Protein 8FBE (pdb70)

Nearest PDB structures (foldseek):
  8fbe-assembly2_B  TM=9.892E-01  e=2.601E-27  Clostridium botulinum E1 str. 'BoNT E Beluga'
  8fbd-assembly1_C  TM=9.847E-01  e=1.214E-25  Clostridium botulinum E1 str. 'BoNT E Beluga'
  8bgm-assembly1_A  TM=8.777E-01  e=7.013E-13  Paraclostridium bifermentans
  8bgm-assembly2_C  TM=8.791E-01  e=1.267E-12  Paraclostridium bifermentans
  4qni-assembly1_A  TM=4.767E-01  e=2.517E-01  Bacteroides thetaiotaomicron VPI-5482

Foldseek 3Di:
DDDPQKAWEWEDEQFKTKIAMWHKAWDDDDPDVQKTKIKIFTCWMWIFGHDNVSHTPDIGTRHGFIWMKMWGPVLLVDDAPPPPDGAHFYADYPDDDDDPTPIATPGLGVVCRPCVVDDVSRVSSRVVCRRCPVRVSSCNPHD/DDDPQKAWFWADEQFKTKIAMWHKAWDDDDPDVQKTKIKIFGCWMKMFTHDNVSHTDDIGTRHGFIWMKMWGPVLLVDDADPPDDGAHQYADYPDDDDPPTPIFTPAQGVVPPDCVVDVVRRVVSRVVCRSCPVRSSSCHPRD

Solvent-accessible surface area: 15784 Å² total

Sequence (286 aa):
SELKQAFVFEFDENLSSSSGSIHLEKVKQNSSPNYDYFKITFIDDGYLYIKNKSGVILDKYDLKNVISLVALKRDYLSLSLSNNKQIKKFKNIKNKHLKNKFNLYVINEEDIEKRITKNGILEEVILNKLLSILLGNEENLLQISSSELKQAFVFEFDENLSSSSSGSIHLEEKVKQNSSPNYDYFKITFIDDGYLYIKNKSGVILDKYDLKNVISLLVALKRDYLSLSLSNNKQIKKFKNIKNKHLKNKFNLYVINEDIEKRITKNGILEEVILNKLLSILLGNEENLLQISS

Radius of gyration: 21.09 Å; Cα contacts (8 Å, |Δi|>4): 594; chains: 2; bounding box: 64×58×45 Å

Structure (mmCIF, N/CA/C/O backbone):
data_8FBE
#
_entry.id   8FBE
#
_cell.length_a   56.602
_cell.length_b   56.602
_cell.length_c   84.299
_cell.angle_alpha   90.00
_cell.angle_beta   90.00
_cell.angle_gamma   120.00
#
_symmetry.space_group_name_H-M   'P 32'
#
loop_
_entity.id
_entity.type
_entity.pdbx_description
1 polymer 'Neurotoxin complex component Orf-X1'
2 water water
#
loop_
_atom_site.group_PDB
_atom_site.id
_atom_site.type_symbol
_atom_site.label_atom_id
_atom_site.label_alt_id
_atom_site.label_comp_id
_atom_site.label_asym_id
_atom_site.label_entity_id
_atom_site.label_seq_id
_atom_site.pdbx_PDB_ins_code
_atom_site.Cartn_x
_atom_site.Cartn_y
_atom_site.Cartn_z
_atom_site.occupancy
_atom_site.B_iso_or_equiv
_atom_site.auth_seq_id
_atom_site.auth_comp_id
_atom_site.auth_asym_id
_atom_site.auth_atom_id
_atom_site.pdbx_PDB_model_num
ATOM 1 N N . SER A 1 1 ? -23.074 26.944 29.972 1.00 44.13 1 SER A N 1
ATOM 2 C CA . SER A 1 1 ? -22.125 26.414 30.947 1.00 43.87 1 SER A CA 1
ATOM 3 C C . SER A 1 1 ? -21.395 25.178 30.420 1.00 52.92 1 SER A C 1
ATOM 4 O O . SER A 1 1 ? -20.599 24.570 31.132 1.00 43.16 1 SER A O 1
ATOM 7 N N . GLU A 1 2 ? -21.668 24.802 29.174 1.00 43.16 2 GLU A N 1
ATOM 8 C CA . GLU A 1 2 ? -20.985 23.663 28.566 1.00 34.73 2 GLU A CA 1
ATOM 9 C C . GLU A 1 2 ? -19.491 23.946 28.398 1.00 32.92 2 GLU A C 1
ATOM 10 O O . GLU A 1 2 ? -19.068 25.095 28.403 1.00 34.03 2 GLU A O 1
ATOM 16 N N . LEU A 1 3 ? -18.702 22.885 28.256 1.00 31.12 3 LEU A N 1
ATOM 17 C CA . LEU A 1 3 ? -17.289 23.015 27.927 1.00 30.76 3 LEU A CA 1
ATOM 18 C C . LEU A 1 3 ? -17.124 23.596 26.526 1.00 27.46 3 LEU A C 1
ATOM 19 O O . LEU A 1 3 ? -17.752 23.119 25.588 1.00 30.10 3 LEU A O 1
ATOM 24 N N . LYS A 1 4 ? -16.277 24.612 26.379 1.00 30.68 4 LYS A N 1
ATOM 25 C CA . LYS A 1 4 ? -16.090 25.255 25.075 1.00 33.24 4 LYS A CA 1
ATOM 26 C C . LYS A 1 4 ? -15.036 24.545 24.212 1.00 26.09 4 LYS A C 1
ATOM 27 O O . LYS A 1 4 ? -14.058 23.991 24.725 1.00 24.98 4 LYS A O 1
ATOM 33 N N . GLN A 1 5 ? -15.258 24.584 22.899 1.00 23.77 5 GLN A N 1
ATOM 34 C CA . GLN A 1 5 ? -14.461 23.844 21.913 1.00 21.29 5 GLN A CA 1
ATOM 35 C C . GLN A 1 5 ? -14.211 22.404 22.319 1.00 36.10 5 GLN A C 1
ATOM 36 O O . GLN A 1 5 ? -13.095 21.896 22.223 1.00 23.26 5 GLN A O 1
ATOM 42 N N . ALA A 1 6 ? -15.275 21.752 22.767 1.00 20.09 6 ALA A N 1
ATOM 43 C CA . ALA A 1 6 ? -15.200 20.368 23.183 1.00 22.91 6 ALA A CA 1
ATOM 44 C C . ALA A 1 6 ? -16.239 19.560 22.414 1.00 26.21 6 ALA A C 1
ATOM 45 O O . ALA A 1 6 ? -17.384 19.986 22.251 1.00 23.52 6 ALA A O 1
ATOM 47 N N . PHE A 1 7 ? -15.829 18.383 21.957 1.00 18.04 7 PHE A N 1
ATOM 48 C CA . PHE A 1 7 ? -16.610 17.584 21.027 1.00 18.69 7 PHE A CA 1
ATOM 49 C C . PHE A 1 7 ? -16.500 16.100 21.343 1.00 18.18 7 PHE A C 1
ATOM 50 O O . PHE A 1 7 ? -15.512 15.651 21.917 1.00 22.55 7 PHE A O 1
ATOM 58 N N . VAL A 1 8 ? -17.508 15.343 20.942 1.00 19.90 8 VAL A N 1
ATOM 59 C CA . VAL A 1 8 ? -17.465 13.892 21.054 1.00 21.44 8 VAL A CA 1
ATOM 60 C C . VAL A 1 8 ? -16.651 13.314 19.898 1.00 24.21 8 VAL A C 1
ATOM 61 O O . VAL A 1 8 ? -16.617 13.896 18.811 1.00 23.35 8 VAL A O 1
ATOM 65 N N . PHE A 1 9 ? -15.946 12.210 20.162 1.00 19.92 9 PHE A N 1
ATOM 66 C CA . PHE A 1 9 ? -15.274 11.446 19.112 1.00 18.94 9 PHE A CA 1
ATOM 67 C C . PHE A 1 9 ? -15.681 9.981 19.203 1.00 20.18 9 PHE A C 1
ATOM 68 O O . PHE A 1 9 ? -16.010 9.462 20.277 1.00 21.83 9 PHE A O 1
ATOM 76 N N . GLU A 1 10 ? -15.693 9.333 18.052 1.00 21.71 10 GLU A N 1
ATOM 77 C CA . GLU A 1 10 ? -15.951 7.909 17.981 1.00 24.70 10 GLU A CA 1
ATOM 78 C C . GLU A 1 10 ? -15.009 7.302 16.967 1.00 26.13 10 GLU A C 1
ATOM 79 O O . GLU A 1 10 ? -14.915 7.768 15.840 1.00 26.11 10 GLU A O 1
ATOM 85 N N . PHE A 1 11 ? -14.310 6.259 17.384 1.00 24.32 11 PHE A N 1
ATOM 86 C CA . PHE A 1 11 ? -13.366 5.568 16.533 1.00 21.94 11 PHE A CA 1
ATOM 87 C C . PHE A 1 11 ? -13.682 4.083 16.567 1.00 24.55 11 PHE A C 1
ATOM 88 O O . PHE A 1 11 ? -13.710 3.480 17.642 1.00 27.10 11 PHE A O 1
ATOM 96 N N . ASP A 1 12 ? -13.965 3.501 15.406 1.00 26.47 12 ASP A N 1
ATOM 97 C CA . ASP A 1 12 ? -14.223 2.070 15.350 1.00 35.90 12 ASP A CA 1
ATOM 98 C C . ASP A 1 12 ? -13.400 1.368 14.276 1.00 30.94 12 ASP A C 1
ATOM 99 O O . ASP A 1 12 ? -13.407 1.754 13.105 1.00 29.80 12 ASP A O 1
ATOM 104 N N . GLU A 1 13 ? -12.687 0.331 14.702 1.00 36.22 13 GLU A N 1
ATOM 105 C CA . GLU A 1 13 ? -11.904 -0.531 13.822 1.00 39.40 13 GLU A CA 1
ATOM 106 C C . GLU A 1 13 ? -11.908 -1.938 14.395 1.00 34.89 13 GLU A C 1
ATOM 107 O O . GLU A 1 13 ? -12.373 -2.157 15.511 1.00 40.24 13 GLU A O 1
ATOM 113 N N . ASN A 1 14 ? -11.387 -2.884 13.622 1.00 37.66 14 ASN A N 1
ATOM 114 C CA . ASN A 1 14 ? -11.362 -4.279 14.022 1.00 40.77 14 ASN A CA 1
ATOM 115 C C . ASN A 1 14 ? -10.555 -4.529 15.293 1.00 50.14 14 ASN A C 1
ATOM 116 O O . ASN A 1 14 ? -11.056 -5.141 16.237 1.00 43.77 14 ASN A O 1
ATOM 121 N N . LEU A 1 15 ? -9.311 -4.055 15.314 1.00 36.35 15 LEU A N 1
ATOM 122 C CA . LEU A 1 15 ? -8.381 -4.389 16.394 1.00 50.87 15 LEU A CA 1
ATOM 123 C C . LEU A 1 15 ? -8.258 -3.296 17.465 1.00 33.44 15 LEU A C 1
ATOM 124 O O . LEU A 1 15 ? -7.523 -3.444 18.434 1.00 33.61 15 LEU A O 1
ATOM 129 N N . SER A 1 16 ? -8.980 -2.201 17.289 1.00 31.18 16 SER A N 1
ATOM 130 C CA . SER A 1 16 ? -9.012 -1.158 18.311 1.00 28.93 16 SER A CA 1
ATOM 131 C C . SER A 1 16 ? -10.259 -0.327 18.142 1.00 28.42 16 SER A C 1
ATOM 132 O O . SER A 1 16 ? -10.875 -0.332 17.076 1.00 33.10 16 SER A O 1
ATOM 135 N N . SER A 1 17 ? -10.637 0.373 19.208 1.00 28.24 17 SER A N 1
ATOM 136 C CA . SER A 1 17 ? -11.781 1.270 19.161 1.00 27.18 17 SER A CA 1
ATOM 137 C C . SER A 1 17 ? -11.677 2.270 20.297 1.00 29.64 17 SER A C 1
ATOM 138 O O . SER A 1 17 ? -10.977 2.036 21.277 1.00 25.39 17 SER A O 1
ATOM 141 N N . SER A 1 18 ? -12.369 3.392 20.170 1.00 23.77 18 SER A N 1
ATOM 142 C CA . SER A 1 18 ? -12.309 4.414 21.200 1.00 22.12 18 SER A CA 1
ATOM 143 C C . SER A 1 18 ? -13.504 5.330 21.096 1.00 28.93 18 SER A C 1
ATOM 144 O O . SER A 1 18 ? -14.069 5.489 20.024 1.00 28.06 18 SER A O 1
ATOM 147 N N . SER A 1 19 ? -13.890 5.927 22.214 1.00 23.98 19 SER A N 1
ATOM 148 C CA . SER A 1 19 ? -14.910 6.964 22.189 1.00 26.85 19 SER A CA 1
ATOM 149 C C . SER A 1 19 ? -14.781 7.816 23.433 1.00 33.20 19 SER A C 1
ATOM 150 O O . SER A 1 19 ? -14.254 7.371 24.456 1.00 26.32 19 SER A O 1
ATOM 153 N N . GLY A 1 20 ? -15.246 9.051 23.336 1.00 21.46 20 GLY A N 1
ATOM 154 C CA . GLY A 1 20 ? -15.202 9.953 24.466 1.00 28.09 20 GLY A CA 1
ATOM 155 C C . GLY A 1 20 ? -15.371 11.392 24.021 1.00 19.33 20 GLY A C 1
ATOM 156 O O . GLY A 1 20 ? -16.137 11.679 23.093 1.00 24.06 20 GLY A O 1
ATOM 157 N N . SER A 1 21 ? -14.649 12.291 24.683 1.00 21.37 21 SER A N 1
ATOM 158 C CA . SER A 1 21 ? -14.781 13.723 24.428 1.00 18.33 21 SER A CA 1
ATOM 159 C C . SER A 1 21 ? -13.419 14.390 24.393 1.00 19.54 21 SER A C 1
ATOM 160 O O . SER A 1 21 ? -12.547 14.078 25.216 1.00 18.23 21 SER A O 1
ATOM 163 N N . ILE A 1 22 ? -13.232 15.301 23.438 1.00 19.22 22 ILE A N 1
ATOM 164 C CA . ILE A 1 22 ? -11.955 16.005 23.327 1.00 16.84 22 ILE A CA 1
ATOM 165 C C . ILE A 1 22 ? -12.133 17.521 23.330 1.00 18.15 22 ILE A C 1
ATOM 166 O O . ILE A 1 22 ? -13.143 18.048 22.866 1.00 20.27 22 ILE A O 1
ATOM 171 N N . HIS A 1 23 ? -11.119 18.202 23.860 1.00 16.47 23 HIS A N 1
ATOM 172 C CA . HIS A 1 23 ? -11.028 19.648 23.827 1.00 16.99 23 HIS A CA 1
ATOM 173 C C . HIS A 1 23 ? -9.962 19.995 22.803 1.00 25.61 23 HIS A C 1
ATOM 174 O O . HIS A 1 23 ? -8.870 19.454 22.851 1.00 19.16 23 HIS A O 1
ATOM 181 N N . LEU A 1 24 ? -10.295 20.854 21.851 1.00 16.80 24 LEU A N 1
ATOM 182 C CA . LEU A 1 24 ? -9.321 21.287 20.847 1.00 17.68 24 LEU A CA 1
ATOM 183 C C . LEU A 1 24 ? -8.947 22.753 21.041 1.00 26.22 24 LEU A C 1
ATOM 184 O O . LEU A 1 24 ? -9.799 23.574 21.386 1.00 20.00 24 LEU A O 1
ATOM 189 N N . GLU A 1 25 ? -7.665 23.055 20.849 1.00 19.13 25 GLU A N 1
ATOM 190 C CA . GLU A 1 25 ? -7.144 24.409 20.970 1.00 20.11 25 GLU A CA 1
ATOM 191 C C . GLU A 1 25 ? -6.109 24.623 19.891 1.00 21.33 25 GLU A C 1
ATOM 192 O O . GLU A 1 25 ? -5.275 23.748 19.642 1.00 20.87 25 GLU A O 1
ATOM 198 N N . LYS A 1 26 ? -6.130 25.793 19.273 1.00 21.22 26 LYS A N 1
ATOM 199 C CA . LYS A 1 26 ? -5.074 26.106 18.331 1.00 22.08 26 LYS A CA 1
ATOM 200 C C . LYS A 1 26 ? -3.798 26.395 19.126 1.00 25.23 26 LYS A C 1
ATOM 201 O O . LYS A 1 26 ? -3.865 26.918 20.247 1.00 23.39 26 LYS A O 1
ATOM 207 N N . VAL A 1 27 ? -2.645 26.037 18.565 1.00 19.78 27 VAL A N 1
ATOM 208 C CA . VAL A 1 27 ? -1.366 26.204 19.255 1.00 20.67 27 VAL A CA 1
ATOM 209 C C . VAL A 1 27 ? -0.481 27.176 18.488 1.00 20.64 27 VAL A C 1
ATOM 210 O O . VAL A 1 27 ? -0.221 26.978 17.306 1.00 20.53 27 VAL A O 1
ATOM 214 N N . LYS A 1 28 ? -0.062 28.251 19.139 1.00 20.07 28 LYS A N 1
ATOM 215 C CA . LYS A 1 28 ? 0.819 29.225 18.488 1.00 20.38 28 LYS A CA 1
ATOM 216 C C . LYS A 1 28 ? 2.193 28.593 18.223 1.00 20.17 28 LYS A C 1
ATOM 217 O O . LYS A 1 28 ? 2.735 27.896 19.095 1.00 23.28 28 LYS A O 1
ATOM 223 N N . GLN A 1 29 ? 2.772 28.874 17.056 1.00 20.99 29 GLN A N 1
ATOM 224 C CA . GLN A 1 29 ? 4.063 28.290 16.678 1.00 19.96 29 GLN A CA 1
ATOM 225 C C . GLN A 1 29 ? 4.644 28.970 15.441 1.00 19.73 29 GLN A C 1
ATOM 226 O O . GLN A 1 29 ? 3.903 29.548 14.633 1.00 19.85 29 GLN A O 1
ATOM 232 N N . ASN A 1 30 ? 5.967 28.872 15.289 1.00 20.18 30 ASN A N 1
ATOM 233 C CA . ASN A 1 30 ? 6.673 29.433 14.136 1.00 21.77 30 ASN A CA 1
ATOM 234 C C . ASN A 1 30 ? 7.472 28.394 13.357 1.00 21.64 30 ASN A C 1
ATOM 235 O O . ASN A 1 30 ? 8.101 28.725 12.362 1.00 25.41 30 ASN A O 1
ATOM 240 N N . SER A 1 31 ? 7.453 27.146 13.803 1.00 23.88 31 SER A N 1
ATOM 241 C CA . SER A 1 31 ? 8.285 26.136 13.155 1.00 29.99 31 SER A CA 1
ATOM 242 C C . SER A 1 31 ? 7.772 25.759 11.760 1.00 22.26 31 SER A C 1
ATOM 243 O O . SER A 1 31 ? 8.568 25.417 10.881 1.00 28.96 31 SER A O 1
ATOM 246 N N . SER A 1 32 ? 6.452 25.828 11.574 1.00 20.08 32 SER A N 1
ATOM 247 C CA . SER A 1 32 ? 5.791 25.401 10.332 1.00 24.42 32 SER A CA 1
ATOM 248 C C . SER A 1 32 ? 4.735 26.419 9.880 1.00 22.52 32 SER A C 1
ATOM 249 O O . SER A 1 32 ? 3.537 26.218 10.066 1.00 21.50 32 SER A O 1
ATOM 252 N N . PRO A 1 33 ? 5.186 27.514 9.266 1.00 23.08 33 PRO A N 1
ATOM 253 C CA . PRO A 1 33 ? 4.296 28.634 8.928 1.00 25.67 33 PRO A CA 1
ATOM 254 C C . PRO A 1 33 ? 3.152 28.273 7.980 1.00 28.15 33 PRO A C 1
ATOM 255 O O . PRO A 1 33 ? 2.162 29.009 7.925 1.00 32.79 33 PRO A O 1
ATOM 259 N N . ASN A 1 34 ? 3.277 27.174 7.241 1.00 29.20 34 ASN A N 1
ATOM 260 C CA . ASN A 1 34 ? 2.228 26.791 6.304 1.00 28.64 34 ASN A CA 1
ATOM 261 C C . ASN A 1 34 ? 1.243 25.828 6.944 1.00 25.53 34 ASN A C 1
ATOM 262 O O . ASN A 1 34 ? 0.345 25.327 6.278 1.00 28.79 34 ASN A O 1
ATOM 267 N N . TYR A 1 35 ? 1.429 25.573 8.240 1.00 22.64 35 TYR A N 1
ATOM 268 C CA . TYR A 1 35 ? 0.585 24.643 8.993 1.00 20.57 35 TYR A CA 1
ATOM 269 C C . TYR A 1 35 ? -0.094 25.310 10.191 1.00 22.60 35 TYR A C 1
ATOM 270 O O . TYR A 1 35 ? 0.423 26.285 10.741 1.00 18.97 35 TYR A O 1
ATOM 279 N N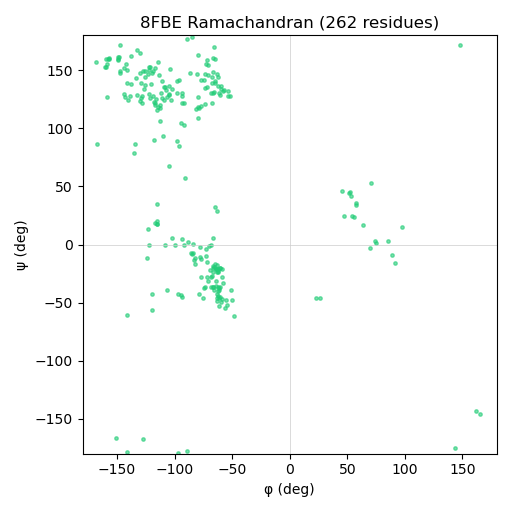 . ASP A 1 36 ? -1.248 24.772 10.589 1.00 24.28 36 ASP A N 1
ATOM 280 C CA . ASP A 1 36 ? -1.842 25.086 11.886 1.00 32.43 36 ASP A CA 1
ATOM 281 C C . ASP A 1 36 ? -1.623 23.892 12.795 1.00 30.40 36 ASP A C 1
ATOM 282 O O . ASP A 1 36 ? -1.800 22.740 12.373 1.00 18.83 36 ASP A O 1
ATOM 287 N N . TYR A 1 37 ? -1.225 24.175 14.030 1.00 17.45 37 TYR A N 1
ATOM 288 C CA . TYR A 1 37 ? -1.091 23.140 15.051 1.00 16.35 37 TYR A CA 1
ATOM 289 C C . TYR A 1 37 ? -2.320 23.099 15.932 1.00 18.63 37 TYR A C 1
ATOM 290 O O . TYR A 1 37 ? -2.832 24.145 16.314 1.00 18.19 37 TYR A O 1
ATOM 299 N N . PHE A 1 38 ? -2.762 21.895 16.300 1.00 17.25 38 PHE A N 1
ATOM 300 C CA . PHE A 1 38 ? -3.862 21.775 17.257 1.00 19.71 38 PHE A CA 1
ATOM 301 C C . PHE A 1 38 ? -3.473 20.874 18.414 1.00 15.95 38 PHE A C 1
ATOM 302 O O . PHE A 1 38 ? -2.909 19.802 18.219 1.00 18.80 38 PHE A O 1
ATOM 310 N N . LYS A 1 39 ? -3.776 21.334 19.620 1.00 14.34 39 LYS A N 1
ATOM 311 C CA . LYS A 1 39 ? -3.661 20.507 20.813 1.00 16.57 39 LYS A CA 1
ATOM 312 C C . LYS A 1 39 ? -5.000 19.843 21.100 1.00 21.00 39 LYS A C 1
ATOM 313 O O . LYS A 1 39 ? -6.027 20.510 21.121 1.00 15.97 39 LYS A O 1
ATOM 319 N N . ILE A 1 40 ? -4.974 18.528 21.326 1.00 13.07 40 ILE A N 1
ATOM 320 C CA . ILE A 1 40 ? -6.163 17.755 21.634 1.00 13.72 40 ILE A CA 1
ATOM 321 C C . ILE A 1 40 ? -5.991 17.246 23.049 1.00 16.00 40 ILE A C 1
ATOM 322 O O . ILE A 1 40 ? -5.032 16.536 23.325 1.00 18.81 40 ILE A O 1
ATOM 327 N N . THR A 1 41 ? -6.885 17.652 23.951 1.00 14.66 41 THR A N 1
ATOM 328 C CA . THR A 1 41 ? -6.826 17.146 25.309 1.00 13.96 41 THR A CA 1
ATOM 329 C C . THR A 1 41 ? -8.036 16.252 25.509 1.00 17.93 41 THR A C 1
ATOM 330 O O . THR A 1 41 ? -9.170 16.656 25.260 1.00 16.89 41 THR A O 1
ATOM 334 N N . PHE A 1 42 ? -7.793 15.023 25.945 1.00 15.78 42 PHE A N 1
ATOM 335 C CA . PHE A 1 42 ? -8.897 14.106 26.162 1.00 15.24 42 PHE A CA 1
ATOM 336 C C . PHE A 1 42 ? -9.570 14.418 27.501 1.00 17.89 42 PHE A C 1
ATOM 337 O O . PHE A 1 42 ? -8.951 14.375 28.550 1.00 21.29 42 PHE A O 1
ATOM 345 N N . ILE A 1 43 ? -10.846 14.783 27.428 1.00 18.29 43 ILE A N 1
ATOM 346 C CA . ILE A 1 43 ? -11.653 15.084 28.605 1.00 21.58 43 ILE A CA 1
ATOM 347 C C . ILE A 1 43 ? -12.140 13.809 29.266 1.00 19.86 43 ILE A C 1
ATOM 348 O O . ILE A 1 43 ? -12.146 13.678 30.498 1.00 21.76 43 ILE A O 1
ATOM 353 N N A ASP A 1 44 ? -12.522 12.838 28.443 0.46 19.73 44 ASP A N 1
ATOM 354 N N B ASP A 1 44 ? -12.573 12.869 28.430 0.54 20.59 44 ASP A N 1
ATOM 355 C CA A ASP A 1 44 ? -12.907 11.535 28.973 0.46 24.21 44 ASP A CA 1
ATOM 356 C CA B ASP A 1 44 ? -13.149 11.609 28.880 0.54 29.18 44 ASP A CA 1
ATOM 357 C C A ASP A 1 44 ? -13.013 10.560 27.819 0.46 28.29 44 ASP A C 1
ATOM 358 C C B ASP A 1 44 ? -13.026 10.556 27.779 0.54 27.76 44 ASP A C 1
ATOM 359 O O A ASP A 1 44 ? -13.109 10.964 26.653 0.46 22.06 44 ASP A O 1
ATOM 360 O O B ASP A 1 44 ? -12.956 10.901 26.604 0.54 23.50 44 ASP A O 1
ATOM 369 N N . GLY A 1 45 ? -12.997 9.279 28.150 1.00 25.50 45 GLY A N 1
ATOM 370 C CA . GLY A 1 45 ? -13.056 8.237 27.152 1.00 35.66 45 GLY A CA 1
ATOM 371 C C . GLY A 1 45 ? -12.075 7.116 27.395 1.00 39.16 45 GLY A C 1
ATOM 372 O O . GLY A 1 45 ? -11.145 7.249 28.191 1.00 23.31 45 GLY A O 1
ATOM 373 N N . TYR A 1 46 ? -12.293 6.011 26.692 1.00 25.09 46 TYR A N 1
ATOM 374 C CA . TYR A 1 46 ? -11.449 4.834 26.804 1.00 28.87 46 TYR A CA 1
ATOM 375 C C . TYR A 1 46 ? -10.942 4.414 25.437 1.00 28.36 46 TYR A C 1
ATOM 376 O O . TYR A 1 46 ? -11.654 4.551 24.430 1.00 27.03 46 TYR A O 1
ATOM 385 N N . LEU A 1 47 ? -9.709 3.923 25.417 1.00 24.20 47 LEU A N 1
ATOM 386 C CA . LEU A 1 47 ? -9.108 3.312 24.234 1.00 28.24 47 LEU A CA 1
ATOM 387 C C . LEU A 1 47 ? -9.140 1.802 24.447 1.00 32.49 47 LEU A C 1
ATOM 388 O O . LEU A 1 47 ? -8.654 1.314 25.470 1.00 26.68 47 LEU A O 1
ATOM 393 N N . TYR A 1 48 ? -9.741 1.068 23.511 1.00 29.92 48 TYR A N 1
ATOM 394 C CA . TYR A 1 48 ? -9.810 -0.387 23.628 1.00 26.70 48 TYR A CA 1
ATOM 395 C C . TYR A 1 48 ? -8.886 -1.054 22.628 1.00 28.91 48 TYR A C 1
ATOM 396 O O . TYR A 1 48 ? -8.847 -0.688 21.459 1.00 32.74 48 TYR A O 1
ATOM 405 N N . ILE A 1 49 ? -8.153 -2.048 23.090 1.00 29.10 49 ILE A N 1
ATOM 406 C CA . ILE A 1 49 ? -7.351 -2.857 22.189 1.00 30.20 49 ILE A CA 1
ATOM 407 C C . ILE A 1 49 ? -7.962 -4.255 22.156 1.00 35.18 49 ILE A C 1
ATOM 408 O O . ILE A 1 49 ? -8.258 -4.831 23.198 1.00 33.42 49 ILE A O 1
ATOM 413 N N . LYS A 1 50 ? -8.184 -4.774 20.956 1.00 30.79 50 LYS A N 1
ATOM 414 C CA . LYS A 1 50 ? -8.878 -6.045 20.810 1.00 30.71 50 LYS A CA 1
ATOM 415 C C . LYS A 1 50 ? -8.016 -7.048 20.064 1.00 47.28 50 LYS A C 1
ATOM 416 O O . LYS A 1 50 ? -7.153 -6.673 19.269 1.00 33.26 50 LYS A O 1
ATOM 422 N N . ASN A 1 51 ? -8.228 -8.334 20.328 1.00 35.36 51 ASN A N 1
ATOM 423 C CA . ASN A 1 51 ? -7.577 -9.338 19.502 1.00 45.18 51 ASN A CA 1
ATOM 424 C C . ASN A 1 51 ? -8.450 -9.553 18.271 1.00 37.39 51 ASN A C 1
ATOM 425 O O . ASN A 1 51 ? -9.509 -8.931 18.128 1.00 35.09 51 ASN A O 1
ATOM 430 N N . LYS A 1 52 ? -8.004 -10.423 17.381 1.00 39.83 52 LYS A N 1
ATOM 431 C CA . LYS A 1 52 ? -8.723 -10.651 16.143 1.00 52.43 52 LYS A CA 1
ATOM 432 C C . LYS A 1 52 ? -10.088 -11.287 16.412 1.00 61.58 52 LYS A C 1
ATOM 433 O O . LYS A 1 52 ? -10.991 -11.212 15.577 1.00 61.89 52 LYS A O 1
ATOM 439 N N . SER A 1 53 ? -10.249 -11.878 17.594 1.00 57.28 53 SER A N 1
ATOM 440 C CA . SER A 1 53 ? -11.513 -12.507 17.961 1.00 53.87 53 SER A CA 1
ATOM 441 C C . SER A 1 53 ? -12.575 -11.487 18.394 1.00 51.48 53 SER A C 1
ATOM 442 O O . SER A 1 53 ? -13.713 -11.858 18.697 1.00 64.38 53 SER A O 1
ATOM 445 N N . GLY A 1 54 ? -12.209 -10.210 18.421 1.00 45.02 54 GLY A N 1
ATOM 446 C CA . GLY A 1 54 ? -13.152 -9.168 18.794 1.00 42.09 54 GLY A CA 1
ATOM 447 C C . GLY A 1 54 ? -13.204 -9.006 20.299 1.00 33.85 54 GLY A C 1
ATOM 448 O O . GLY A 1 54 ? -13.982 -8.210 20.841 1.00 37.18 54 GLY A O 1
ATOM 449 N N . VAL A 1 55 ? -12.360 -9.780 20.972 1.00 34.98 55 VAL A N 1
ATOM 450 C CA . VAL A 1 55 ? -12.241 -9.760 22.420 1.00 35.85 55 VAL A CA 1
ATOM 451 C C . VAL A 1 55 ? -11.392 -8.587 22.903 1.00 34.53 55 VAL A C 1
ATOM 452 O O . VAL A 1 55 ? -10.254 -8.428 22.469 1.00 35.30 55 VAL A O 1
ATOM 456 N N . ILE A 1 56 ? -11.929 -7.790 23.820 1.00 33.60 56 ILE A N 1
ATOM 457 C CA . ILE A 1 56 ? -11.161 -6.702 24.410 1.00 32.62 56 ILE A CA 1
ATOM 458 C C . ILE A 1 56 ? -10.014 -7.261 25.270 1.00 37.59 56 ILE A C 1
ATOM 459 O O . ILE A 1 56 ? -10.243 -8.057 26.194 1.00 37.48 56 ILE A O 1
ATOM 464 N N . LEU A 1 57 ? -8.791 -6.870 24.923 1.00 34.83 57 LEU A N 1
ATOM 465 C CA . LEU A 1 57 ? -7.582 -7.310 25.613 1.00 43.47 57 LEU A CA 1
ATOM 466 C C . LEU A 1 57 ? -7.192 -6.308 26.684 1.00 48.38 57 LEU A C 1
ATOM 467 O O . LEU A 1 57 ? -6.827 -6.676 27.801 1.00 49.76 57 LEU A O 1
ATOM 472 N N . ASP A 1 58 ? -7.267 -5.035 26.317 1.00 37.72 58 ASP A N 1
ATOM 473 C CA . ASP A 1 58 ? -6.891 -3.948 27.199 1.00 38.17 58 ASP A CA 1
ATOM 474 C C . ASP A 1 58 ? -7.820 -2.758 27.076 1.00 33.70 58 ASP A C 1
ATOM 475 O O . ASP A 1 58 ? -8.380 -2.48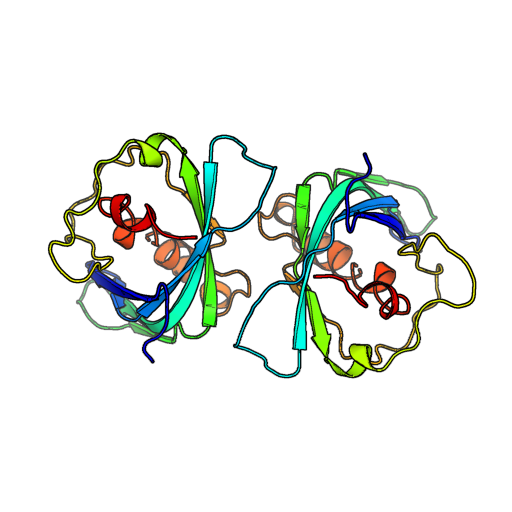4 26.008 1.00 38.51 58 ASP A O 1
ATOM 480 N N . LYS A 1 59 ? -7.952 -2.041 28.184 1.00 36.65 59 LYS A N 1
ATOM 481 C CA . LYS A 1 59 ? -8.783 -0.853 28.266 1.00 28.99 59 LYS A CA 1
ATOM 482 C C . LYS A 1 59 ? -7.951 0.263 28.884 1.00 46.19 59 LYS A C 1
ATOM 483 O O . LYS A 1 59 ? -7.411 0.092 29.980 1.00 44.43 59 LYS A O 1
ATOM 489 N N . TYR A 1 60 ? -7.829 1.387 28.180 1.00 36.42 60 TYR A N 1
ATOM 490 C CA . TYR A 1 60 ? -7.041 2.515 28.665 1.00 32.90 60 TYR A CA 1
ATOM 491 C C . TYR A 1 60 ? -7.878 3.776 28.854 1.00 32.44 60 TYR A C 1
ATOM 492 O O . TYR A 1 60 ? -8.564 4.214 27.928 1.00 35.69 60 TYR A O 1
ATOM 501 N N . ASP A 1 61 ? -7.794 4.370 30.040 1.00 31.89 61 ASP A N 1
ATOM 502 C CA . ASP A 1 61 ? -8.441 5.652 30.304 1.00 24.47 61 ASP A CA 1
ATOM 503 C C . ASP A 1 61 ? -7.668 6.763 29.598 1.00 26.27 61 ASP A C 1
ATOM 504 O O . ASP A 1 61 ? -6.478 6.942 29.849 1.00 24.76 61 ASP A O 1
ATOM 509 N N . LEU A 1 62 ? -8.342 7.493 28.710 1.00 23.55 62 LEU A N 1
ATOM 510 C CA . LEU A 1 62 ? -7.707 8.574 27.940 1.00 22.46 62 LEU A CA 1
ATOM 511 C C . LEU A 1 62 ? -7.665 9.913 28.667 1.00 20.23 62 LEU A C 1
ATOM 512 O O . LEU A 1 62 ? -7.040 10.853 28.187 1.00 19.37 62 LEU A O 1
ATOM 517 N N . LYS A 1 63 ? -8.342 10.008 29.806 1.00 21.37 63 LYS A N 1
ATOM 518 C CA . LYS A 1 63 ? -8.492 11.288 30.490 1.00 23.77 63 LYS A CA 1
ATOM 519 C C . LYS A 1 63 ? -7.157 11.979 30.740 1.00 28.80 63 LYS A C 1
ATOM 520 O O . LYS A 1 63 ? -6.248 11.366 31.275 1.00 24.70 63 LYS A O 1
ATOM 526 N N . ASN A 1 64 ? -7.073 13.244 30.320 1.00 20.57 64 ASN A N 1
ATOM 527 C CA . ASN A 1 64 ? -5.901 14.124 30.453 1.00 19.18 64 ASN A CA 1
ATOM 528 C C . ASN A 1 64 ? -4.732 13.804 29.508 1.00 24.52 64 ASN A C 1
ATOM 529 O O . ASN A 1 64 ? -3.701 14.471 29.561 1.00 23.63 64 ASN A O 1
ATOM 534 N N . VAL A 1 65 ? -4.893 12.826 28.623 1.00 19.64 65 VAL A N 1
ATOM 535 C CA . VAL A 1 65 ? -3.912 12.647 27.554 1.00 18.02 65 VAL A CA 1
ATOM 536 C C . VAL A 1 65 ? -3.923 13.901 26.688 1.00 17.69 65 VAL A C 1
ATOM 537 O O . VAL A 1 65 ? -4.984 14.438 26.361 1.00 16.89 65 VAL A O 1
ATOM 541 N N . ILE A 1 66 ? -2.731 14.375 26.335 1.00 16.32 66 ILE A N 1
ATOM 542 C CA . ILE A 1 66 ? -2.590 15.526 25.447 1.00 15.68 66 ILE A CA 1
ATOM 543 C C . ILE A 1 66 ? -1.890 15.093 24.162 1.00 14.18 66 ILE A C 1
ATOM 544 O O . ILE A 1 66 ? -0.798 14.517 24.222 1.00 15.93 66 ILE A O 1
ATOM 549 N N . SER A 1 67 ? -2.520 15.357 23.015 1.00 15.17 67 SER A N 1
ATOM 550 C CA . SER A 1 67 ? -1.982 15.017 21.705 1.00 17.74 67 SER A CA 1
ATOM 551 C C . SER A 1 67 ? -1.745 16.298 20.924 1.00 19.19 67 SER A C 1
ATOM 552 O O . SER A 1 67 ? -2.441 17.296 21.146 1.00 16.03 67 SER A O 1
ATOM 555 N N . LEU A 1 68 ? -0.778 16.275 20.008 1.00 13.50 68 LEU A N 1
ATOM 556 C CA . LEU A 1 68 ? -0.494 17.443 19.172 1.00 15.92 68 LEU A CA 1
ATOM 557 C C . LEU A 1 68 ? -0.484 17.037 17.713 1.00 18.67 68 LEU A C 1
ATOM 558 O O . LEU A 1 68 ? 0.205 16.083 17.341 1.00 14.79 68 LEU A O 1
ATOM 563 N N . VAL A 1 69 ? -1.254 17.738 16.887 1.00 15.43 69 VAL A N 1
ATOM 564 C CA . VAL A 1 69 ? -1.322 17.397 15.464 1.00 14.66 69 VAL A CA 1
ATOM 565 C C . VAL A 1 69 ? -1.180 18.656 14.621 1.00 19.78 69 VAL A C 1
ATOM 566 O O . VAL A 1 69 ? -1.275 19.765 15.135 1.00 15.49 69 VAL A O 1
ATOM 570 N N . ALA A 1 70 ? -0.955 18.476 13.320 1.00 18.34 70 ALA A N 1
ATOM 57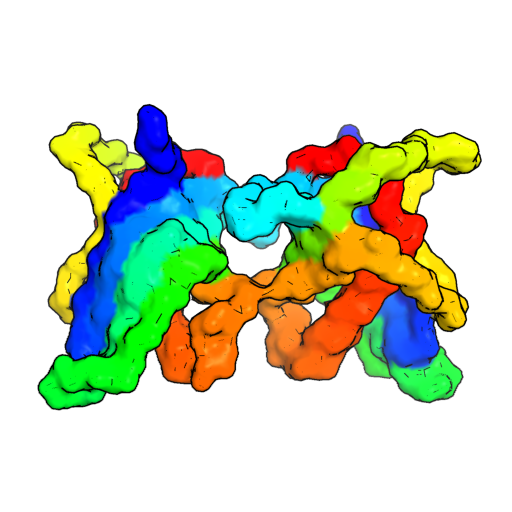1 C CA . ALA A 1 70 ? -0.772 19.613 12.426 1.00 17.25 70 ALA A CA 1
ATOM 572 C C . ALA A 1 70 ? -1.311 19.295 11.044 1.00 21.57 70 ALA A C 1
ATOM 573 O O . ALA A 1 70 ? -1.286 18.140 10.622 1.00 21.35 70 ALA A O 1
ATOM 575 N N . LEU A 1 71 ? -1.794 20.318 10.339 1.00 20.91 71 LEU A N 1
ATOM 576 C CA . LEU A 1 71 ? -2.180 20.132 8.936 1.00 18.52 71 LEU A CA 1
ATOM 577 C C . LEU A 1 71 ? -1.959 21.421 8.151 1.00 21.53 71 LEU A C 1
ATOM 578 O O . LEU A 1 71 ? -1.875 22.505 8.734 1.00 22.57 71 LEU A O 1
ATOM 583 N N . LYS A 1 72 ? -1.854 21.293 6.826 1.00 21.54 72 LYS A N 1
ATOM 584 C CA . LYS A 1 72 ? -1.591 22.440 5.959 1.00 27.22 72 LYS A CA 1
ATOM 585 C C . LYS A 1 72 ? -2.734 23.455 5.987 1.00 32.47 72 LYS A C 1
ATOM 586 O O . LYS A 1 72 ? -3.906 23.073 5.995 1.00 28.95 72 LYS A O 1
ATOM 592 N N . ARG A 1 73 ? -2.400 24.745 5.976 1.00 26.25 73 ARG A N 1
ATOM 593 C CA . ARG A 1 73 ? -3.411 25.800 6.110 1.00 30.39 73 ARG A CA 1
ATOM 594 C C . ARG A 1 73 ? -4.360 25.920 4.915 1.00 35.65 73 ARG A C 1
ATOM 595 O O . ARG A 1 73 ? -5.275 26.738 4.918 1.00 29.86 73 ARG A O 1
ATOM 603 N N . ASP A 1 74 ? -4.164 25.082 3.910 1.00 28.62 74 ASP A N 1
ATOM 604 C CA . ASP A 1 74 ? -5.106 25.023 2.794 1.00 31.33 74 ASP A CA 1
ATOM 605 C C . ASP A 1 74 ? -6.499 24.581 3.259 1.00 30.86 74 ASP A C 1
ATOM 606 O O . ASP A 1 74 ? -7.489 24.831 2.577 1.00 33.50 74 ASP A O 1
ATOM 611 N N . TYR A 1 75 ? -6.578 23.921 4.414 1.00 30.33 75 TYR A N 1
ATOM 612 C CA . TYR A 1 75 ? -7.871 23.478 4.944 1.00 32.68 75 TYR A CA 1
ATOM 613 C C . TYR A 1 75 ? -8.764 24.686 5.256 1.00 38.78 75 TYR A C 1
ATOM 614 O O . TYR A 1 75 ? -9.985 24.562 5.323 1.00 30.76 75 TYR A O 1
ATOM 623 N N . LEU A 1 76 ? -8.160 25.856 5.433 1.00 34.72 76 LEU A N 1
ATOM 624 C CA . LEU A 1 76 ? -8.926 27.067 5.725 1.00 31.32 76 LEU A CA 1
ATOM 625 C C . LEU A 1 76 ? -9.835 27.475 4.554 1.00 35.21 76 LEU A C 1
ATOM 626 O O . LEU A 1 76 ? -10.767 28.252 4.729 1.00 45.72 76 LEU A O 1
ATOM 631 N N . SER A 1 77 ? -9.562 26.928 3.376 1.00 36.44 77 SER A N 1
ATOM 632 C CA . SER A 1 77 ? -10.367 27.176 2.181 1.00 40.62 77 SER A CA 1
ATOM 633 C C . SER A 1 77 ? -11.685 26.396 2.172 1.00 42.12 77 SER A C 1
ATOM 634 O O . SER A 1 77 ? -12.566 26.652 1.344 1.00 46.19 77 SER A O 1
ATOM 637 N N . LEU A 1 78 ? -11.816 25.436 3.081 1.00 39.31 78 LEU A N 1
ATOM 638 C CA . LEU A 1 78 ? -13.038 24.639 3.171 1.00 42.12 78 LEU A CA 1
ATOM 639 C C . LEU A 1 78 ? -14.253 25.511 3.505 1.00 48.99 78 LEU A C 1
ATOM 640 O O . LEU A 1 78 ? -14.141 26.493 4.240 1.00 54.09 78 LEU A O 1
ATOM 645 N N . SER A 1 79 ? -15.407 25.169 2.940 1.00 49.74 79 SER A N 1
ATOM 646 C CA . SER A 1 79 ? -16.636 25.852 3.302 1.00 52.17 79 SER A CA 1
ATOM 647 C C . SER A 1 79 ? -17.030 25.447 4.712 1.00 55.06 79 SER A C 1
ATOM 648 O O . SER A 1 79 ? -16.677 24.365 5.185 1.00 60.67 79 SER A O 1
ATOM 651 N N . LEU A 1 80 ? -17.776 26.321 5.373 1.00 68.72 80 LEU A N 1
ATOM 652 C CA . LEU A 1 80 ? -18.158 26.120 6.767 1.00 54.37 80 LEU A CA 1
ATOM 653 C C . LEU A 1 80 ? -19.193 25.003 6.873 1.00 66.49 80 LEU A C 1
ATOM 654 O O . LEU A 1 80 ? -19.890 24.701 5.901 1.00 72.90 80 LEU A O 1
ATOM 659 N N . SER A 1 81 ? -19.314 24.415 8.058 1.00 59.80 81 SER A N 1
ATOM 660 C CA . SER A 1 81 ? -20.204 23.269 8.245 1.00 68.45 81 SER A CA 1
ATOM 661 C C . SER A 1 81 ? -21.695 23.454 8.113 1.00 64.23 81 SER A C 1
ATOM 662 O O . SER A 1 81 ? -22.450 22.516 8.390 1.00 82.08 81 SER A O 1
ATOM 664 N N . ASN A 1 82 ? -22.154 24.643 7.707 1.00 80.01 82 ASN A N 1
ATOM 665 C CA . ASN A 1 82 ? -23.580 24.978 7.672 1.00 83.79 82 ASN A CA 1
ATOM 666 C C . ASN A 1 82 ? -24.391 24.830 8.975 1.00 87.21 82 ASN A C 1
ATOM 667 O O . ASN A 1 82 ? -25.609 24.668 8.905 1.00 92.75 82 ASN A O 1
ATOM 669 N N . ASN A 1 83 ? -23.739 24.877 10.141 1.00 86.42 83 ASN A N 1
ATOM 670 C CA . ASN A 1 83 ? -24.414 24.689 11.436 1.00 76.75 83 ASN A CA 1
ATOM 671 C C . ASN A 1 83 ? -25.349 23.491 11.476 1.00 79.55 83 ASN A C 1
ATOM 672 O O . ASN A 1 83 ? -26.302 23.455 12.272 1.00 79.75 83 ASN A O 1
ATOM 674 N N . LYS A 1 84 ? -25.060 22.529 10.605 1.00 84.23 84 LYS A N 1
ATOM 675 C CA . LYS A 1 84 ? -25.938 21.411 10.303 1.00 82.02 84 LYS A CA 1
ATOM 676 C C . LYS A 1 84 ? -26.458 20.755 11.563 1.00 75.80 84 LYS A C 1
ATOM 677 O O . LYS A 1 84 ? -27.662 20.719 11.816 1.00 85.47 84 LYS A O 1
ATOM 679 N N . GLN A 1 85 ? -25.525 20.245 12.349 1.00 75.00 85 GLN A N 1
ATOM 680 C CA . GLN A 1 85 ? -25.829 19.697 13.653 1.00 70.73 85 GLN A CA 1
ATOM 681 C C . GLN A 1 85 ? -24.603 19.886 14.531 1.00 44.48 85 GLN A C 1
ATOM 682 O O . GLN A 1 85 ? -23.699 20.652 14.195 1.00 59.61 85 GLN A O 1
ATOM 684 N N . ILE A 1 86 ? -24.586 19.200 15.663 1.00 48.49 86 ILE A N 1
ATOM 685 C CA . ILE A 1 86 ? -23.445 19.256 16.560 1.00 38.37 86 ILE A CA 1
ATOM 686 C C . ILE A 1 86 ? -22.242 18.605 15.889 1.00 37.02 86 ILE A C 1
ATOM 687 O O . ILE A 1 86 ? -22.351 17.497 15.368 1.00 38.89 86 ILE A O 1
ATOM 692 N N . LYS A 1 87 ? -21.098 19.289 15.894 1.00 34.69 87 LYS A N 1
ATOM 693 C CA . LYS A 1 87 ? -19.893 18.733 15.283 1.00 33.94 87 LYS A CA 1
ATOM 694 C C . LYS A 1 87 ? -19.328 17.597 16.130 1.00 30.10 87 LYS A C 1
ATOM 695 O O . LYS A 1 87 ? -19.301 17.677 17.361 1.00 28.21 87 LYS A O 1
ATOM 701 N N . LYS A 1 88 ? -18.942 16.515 15.458 1.00 28.09 88 LYS A N 1
ATOM 702 C CA . LYS A 1 88 ? -18.354 15.348 16.113 1.00 24.25 88 LYS A CA 1
ATOM 703 C C . LYS A 1 88 ? -17.181 14.849 15.282 1.00 23.99 88 LYS A C 1
ATOM 704 O O . LYS A 1 88 ? -17.045 15.214 14.116 1.00 27.29 88 LYS A O 1
ATOM 710 N N . PHE A 1 89 ? -16.317 14.038 15.888 1.00 19.47 89 PHE A N 1
ATOM 711 C CA . PHE A 1 89 ? -15.149 13.513 15.193 1.00 20.66 89 PHE A CA 1
ATOM 712 C C . PHE A 1 89 ? -15.235 11.997 15.119 1.00 17.57 89 PHE A C 1
ATOM 713 O O . PHE A 1 89 ? -14.791 11.305 16.030 1.00 23.32 89 PHE A O 1
ATOM 721 N N . LYS A 1 90 ? -15.846 11.488 14.047 1.00 20.71 90 LYS A N 1
ATOM 722 C CA . LYS A 1 90 ? -15.990 10.055 13.890 1.00 19.07 90 LYS A CA 1
ATOM 723 C C . LYS A 1 90 ? -15.361 9.586 12.588 1.00 23.62 90 LYS A C 1
ATOM 724 O O . LYS A 1 90 ? -15.364 10.302 11.579 1.00 22.88 90 LYS A O 1
ATOM 730 N N . ASN A 1 91 ? -14.819 8.378 12.607 1.00 25.32 91 ASN A N 1
ATOM 731 C CA . ASN A 1 91 ? -14.413 7.740 11.360 1.00 23.73 91 ASN A CA 1
ATOM 732 C C . ASN A 1 91 ? -15.576 6.933 10.768 1.00 23.50 91 ASN A C 1
ATOM 733 O O . ASN A 1 91 ? -16.660 6.857 11.365 1.00 28.30 91 ASN A O 1
ATOM 738 N N . ILE A 1 92 ? -15.364 6.344 9.589 1.00 29.27 92 ILE A N 1
ATOM 739 C CA . ILE A 1 92 ? -16.242 5.296 9.063 1.00 33.51 92 ILE A CA 1
ATOM 740 C C . ILE A 1 92 ? -15.376 4.046 8.938 1.00 29.75 92 ILE A C 1
ATOM 741 O O . ILE A 1 92 ? -14.342 4.088 8.274 1.00 34.30 92 ILE A O 1
ATOM 746 N N . LYS A 1 93 ? -15.770 2.956 9.594 1.00 43.11 93 LYS A N 1
ATOM 747 C CA . LYS A 1 93 ? -14.877 1.805 9.731 1.00 43.52 93 LYS A CA 1
ATOM 748 C C . LYS A 1 93 ? -14.401 1.264 8.388 1.00 54.40 93 LYS A C 1
ATOM 749 O O . LYS A 1 93 ? -15.194 1.094 7.466 1.00 41.83 93 LYS A O 1
ATOM 755 N N . ASN A 1 94 ? -13.094 1.018 8.296 1.00 61.83 94 ASN A N 1
ATOM 756 C CA . ASN A 1 94 ? -12.452 0.472 7.098 1.00 51.30 94 ASN A CA 1
ATOM 757 C C . ASN A 1 94 ? -12.428 1.452 5.930 1.00 66.72 94 ASN A C 1
ATOM 758 O O . ASN A 1 94 ? -11.884 1.139 4.873 1.00 51.72 94 ASN A O 1
ATOM 763 N N . LYS A 1 95 ? -13.021 2.630 6.107 1.00 41.44 95 LYS A N 1
ATOM 764 C CA . LYS A 1 95 ? -12.911 3.665 5.092 1.00 40.53 95 LYS A CA 1
ATOM 765 C C . LYS A 1 95 ? -11.721 4.563 5.400 1.00 43.27 95 LYS A C 1
ATOM 766 O O . LYS A 1 95 ? -11.780 5.419 6.285 1.00 42.01 95 LYS A O 1
ATOM 772 N N . HIS A 1 96 ? -10.631 4.356 4.673 1.00 40.83 96 HIS A N 1
ATOM 773 C CA . HIS A 1 96 ? -9.448 5.186 4.856 1.00 43.92 96 HIS A CA 1
ATOM 774 C C . HIS A 1 96 ? -9.464 6.329 3.844 1.00 38.15 96 HIS A C 1
ATOM 775 O O . HIS A 1 9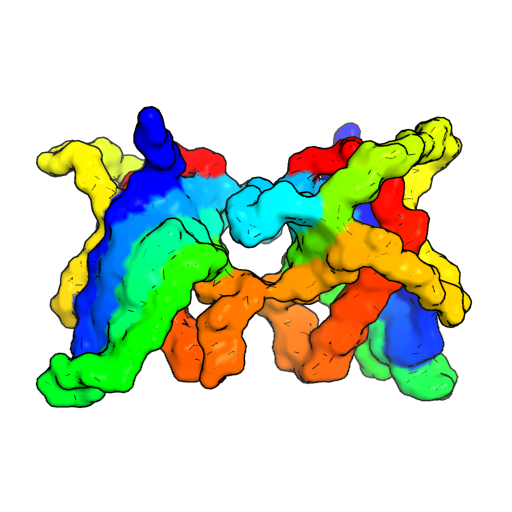6 ? -9.215 6.136 2.646 1.00 42.53 96 HIS A O 1
ATOM 782 N N . LEU A 1 97 ? -9.797 7.518 4.336 1.00 35.08 97 LEU A N 1
ATOM 783 C CA . LEU A 1 97 ? -9.928 8.684 3.476 1.00 33.55 97 LEU A CA 1
ATOM 784 C C . LEU A 1 97 ? -8.571 9.167 3.016 1.00 33.47 97 LEU A C 1
ATOM 785 O O . LEU A 1 97 ? -7.558 8.923 3.677 1.00 39.11 97 LEU A O 1
ATOM 790 N N . LYS A 1 98 ? -8.548 9.854 1.881 1.00 37.24 98 LYS A N 1
ATOM 791 C CA . LYS A 1 98 ? -7.331 10.523 1.468 1.00 38.07 98 LYS A CA 1
ATOM 792 C C . LYS A 1 98 ? -7.003 11.653 2.435 1.00 36.44 98 LYS A C 1
ATOM 793 O O . LYS A 1 98 ? -7.890 12.284 3.021 1.00 34.11 98 LYS A O 1
ATOM 799 N N . ASN A 1 99 ? -5.710 11.890 2.593 1.00 31.72 99 ASN A N 1
ATOM 800 C CA . ASN A 1 99 ? -5.206 12.915 3.487 1.00 28.76 99 ASN A CA 1
ATOM 801 C C . ASN A 1 99 ? -4.903 14.160 2.662 1.00 32.22 99 ASN A C 1
ATOM 802 O O . ASN A 1 99 ? -3.796 14.325 2.160 1.00 42.01 99 ASN A O 1
ATOM 807 N N . LYS A 1 100 ? -5.908 15.018 2.502 1.00 35.31 100 LYS A N 1
ATOM 808 C CA . LYS A 1 100 ? -5.821 16.132 1.559 1.00 37.36 100 LYS A CA 1
ATOM 809 C C . LYS A 1 100 ? -4.871 17.230 2.018 1.00 32.74 100 LYS A C 1
ATOM 810 O O . LYS A 1 100 ? -4.302 17.937 1.192 1.00 33.12 100 LYS A O 1
ATOM 816 N N . PHE A 1 101 ? -4.699 17.375 3.330 1.00 31.48 101 PHE A N 1
ATOM 817 C CA . PHE A 1 101 ? -3.965 18.525 3.848 1.00 34.85 101 PHE A CA 1
ATOM 818 C C . PHE A 1 101 ? -2.692 18.134 4.592 1.00 32.09 101 PHE A C 1
ATOM 819 O O . PHE A 1 101 ? -2.142 18.930 5.343 1.00 28.14 101 PHE A O 1
ATOM 827 N N . ASN A 1 102 ? -2.218 16.916 4.352 1.00 25.49 102 ASN A N 1
ATOM 828 C CA . ASN A 1 102 ? -1.054 16.386 5.056 1.00 30.04 102 ASN A CA 1
ATOM 829 C C . ASN A 1 102 ? -1.202 16.514 6.563 1.00 28.86 102 ASN A C 1
ATOM 830 O O . ASN A 1 102 ? -0.284 16.943 7.259 1.00 22.18 102 ASN A O 1
ATOM 835 N N . LEU A 1 103 ? -2.381 16.165 7.057 1.00 20.39 103 LEU A N 1
ATOM 836 C CA . LEU A 1 103 ? -2.570 16.024 8.496 1.00 21.41 103 LEU A CA 1
ATOM 837 C C . LEU A 1 103 ? -1.584 14.994 9.039 1.00 27.61 103 LEU A C 1
ATOM 838 O O . LEU A 1 103 ? -1.432 13.902 8.469 1.00 24.34 103 LEU A O 1
ATOM 843 N N . TYR A 1 104 ? -0.906 15.335 10.128 1.00 21.62 104 TYR A N 1
ATOM 844 C CA . TYR A 1 104 ? -0.023 14.368 10.760 1.00 21.08 104 TYR A CA 1
ATOM 845 C C . TYR A 1 104 ? 0.062 14.591 12.255 1.00 24.76 104 TYR A C 1
ATOM 846 O O . TYR A 1 104 ? -0.226 15.676 12.755 1.00 20.35 104 TYR A O 1
ATOM 855 N N . VAL A 1 105 ? 0.458 13.547 12.968 1.00 20.26 105 VAL A N 1
ATOM 856 C CA . VAL A 1 105 ? 0.589 13.626 14.417 1.00 23.04 105 VAL A CA 1
ATOM 857 C C . VAL A 1 105 ? 2.019 14.021 14.821 1.00 18.34 105 VAL A C 1
ATOM 858 O O . VAL A 1 105 ? 2.995 13.377 14.450 1.00 20.88 105 VAL A O 1
ATOM 862 N N . ILE A 1 106 ? 2.136 15.124 15.547 1.00 17.28 106 ILE A N 1
ATOM 863 C CA . ILE A 1 106 ? 3.426 15.555 16.072 1.00 17.98 106 ILE A CA 1
ATOM 864 C C . ILE A 1 106 ? 3.812 14.750 17.311 1.00 19.54 106 ILE A C 1
ATOM 865 O O . ILE A 1 106 ? 4.954 14.328 17.466 1.00 19.84 106 ILE A O 1
ATOM 870 N N . ASN A 1 107 ? 2.835 14.538 18.187 1.00 17.54 107 ASN A N 1
ATOM 871 C CA . ASN A 1 107 ? 3.057 13.756 19.390 1.00 23.78 107 ASN A CA 1
ATOM 872 C C . ASN A 1 107 ? 1.709 13.223 19.850 1.00 22.48 107 ASN A C 1
ATOM 873 O O . ASN A 1 107 ? 0.805 13.998 20.142 1.00 15.57 107 ASN A O 1
ATOM 878 N N A GLU A 1 108 ? 1.553 11.903 19.917 0.43 21.01 108 GLU A N 1
ATOM 879 N N B GLU A 1 108 ? 1.573 11.902 19.921 0.57 20.33 108 GLU A N 1
ATOM 880 C CA A GLU A 1 108 ? 0.232 11.355 20.226 0.43 20.85 108 GLU A CA 1
ATOM 881 C CA B GLU A 1 108 ? 0.270 11.310 20.219 0.57 20.31 108 GLU A CA 1
ATOM 882 C C A GLU A 1 108 ? -0.104 11.386 21.719 0.43 16.40 108 GLU A C 1
ATOM 883 C C B GLU A 1 108 ? -0.089 11.354 21.709 0.57 17.63 108 GLU A C 1
ATOM 884 O O A GLU A 1 108 ? -1.260 11.231 22.098 0.43 17.80 108 GLU A O 1
ATOM 885 O O B GLU A 1 108 ? -1.249 11.189 22.076 0.57 15.68 108 GLU A O 1
ATOM 896 N N . ASP A 1 109 ? 0.906 11.600 22.554 1.00 16.49 109 ASP A N 1
ATOM 897 C CA . ASP A 1 109 ? 0.753 11.463 24.000 1.00 25.09 109 ASP A CA 1
ATOM 898 C C . ASP A 1 109 ? 1.943 12.128 24.690 1.00 19.43 109 ASP A C 1
ATOM 899 O O . ASP A 1 109 ? 2.966 11.477 24.948 1.00 17.74 109 ASP A O 1
ATOM 904 N N . ILE A 1 110 ? 1.819 13.424 24.974 1.00 17.38 110 ILE A N 1
ATOM 905 C CA . ILE A 1 110 ? 2.971 14.235 25.400 1.00 16.92 110 ILE A CA 1
ATOM 906 C C . ILE A 1 110 ? 3.577 13.784 26.750 1.00 18.99 110 ILE A C 1
ATOM 907 O O . ILE A 1 110 ? 4.793 13.870 26.953 1.00 20.55 110 ILE A O 1
ATOM 912 N N . GLU A 1 111 ? 2.746 13.257 27.650 1.00 19.49 111 GLU A N 1
ATOM 913 C CA . GLU A 1 111 ? 3.255 12.755 28.929 1.00 21.90 111 GLU A CA 1
ATOM 914 C C . GLU A 1 111 ? 3.371 11.227 28.965 1.00 22.79 111 GLU A C 1
ATOM 915 O O . GLU A 1 111 ? 3.688 10.639 29.999 1.00 25.11 111 GLU A O 1
ATOM 921 N N . LYS A 1 112 ? 3.122 10.605 27.821 1.00 22.97 112 LYS A N 1
ATOM 922 C CA . LYS A 1 112 ? 3.179 9.152 27.667 1.00 25.95 112 LYS A CA 1
ATOM 923 C C . LYS A 1 112 ? 2.311 8.439 28.698 1.00 27.24 112 LYS A C 1
ATOM 924 O O . LYS A 1 112 ? 2.716 7.439 29.290 1.00 30.41 112 LYS A O 1
ATOM 930 N N . ARG A 1 113 ? 1.120 8.979 28.928 1.00 22.83 113 ARG A N 1
ATOM 931 C CA . ARG A 1 113 ? 0.192 8.367 29.872 1.00 24.47 113 ARG A CA 1
ATOM 932 C C . ARG A 1 113 ? -0.209 6.968 29.442 1.00 30.93 113 ARG A C 1
ATOM 933 O O . ARG A 1 113 ? -0.376 6.077 30.272 1.00 39.09 113 ARG A O 1
ATOM 941 N N . ILE A 1 114 ? -0.380 6.788 28.138 1.00 27.27 114 ILE A N 1
ATOM 942 C CA . ILE A 1 114 ? -0.754 5.489 27.599 1.00 30.02 114 ILE A CA 1
ATOM 943 C C . ILE A 1 114 ? 0.417 4.836 26.886 1.00 25.83 114 ILE A C 1
ATOM 944 O O . ILE A 1 114 ? 0.634 3.634 27.012 1.00 31.23 114 ILE A O 1
ATOM 949 N N . THR A 1 115 ? 1.189 5.637 26.157 1.00 25.53 115 THR A N 1
ATOM 950 C CA . THR A 1 115 ? 2.200 5.070 25.267 1.00 26.34 115 THR A CA 1
ATOM 951 C C . THR A 1 115 ? 3.388 4.467 26.018 1.00 32.07 115 THR A C 1
ATOM 952 O O . THR A 1 115 ? 4.163 3.699 25.440 1.00 32.99 115 THR A O 1
ATOM 956 N N . LYS A 1 116 ? 3.520 4.792 27.300 1.00 29.03 116 LYS A N 1
ATOM 957 C CA . LYS A 1 116 ? 4.529 4.136 28.137 1.00 38.19 116 LYS A CA 1
ATOM 958 C C . LYS A 1 116 ? 4.335 2.611 28.201 1.00 50.13 116 LYS A C 1
ATOM 959 O O . LYS A 1 116 ? 5.270 1.873 28.521 1.00 45.63 116 LYS A O 1
ATOM 965 N N . ASN A 1 117 ? 3.123 2.152 27.903 1.00 37.54 117 ASN A N 1
ATOM 966 C CA . ASN A 1 117 ? 2.812 0.725 27.893 1.00 40.29 117 ASN A CA 1
ATOM 967 C C . ASN A 1 117 ? 3.478 -0.025 26.753 1.00 54.49 117 ASN A C 1
ATOM 968 O O . ASN A 1 117 ? 3.618 -1.250 26.809 1.00 50.27 117 ASN A O 1
ATOM 973 N N . GLY A 1 118 ? 3.854 0.701 25.705 1.00 46.58 118 GLY A N 1
ATOM 974 C CA . GLY A 1 118 ? 4.534 0.074 24.591 1.00 38.02 118 GLY A CA 1
ATOM 975 C C . GLY A 1 118 ? 4.289 0.657 23.217 1.00 38.13 118 GLY A C 1
ATOM 976 O O . GLY A 1 118 ? 3.420 1.506 23.017 1.00 44.10 118 GLY A O 1
ATOM 977 N N . ILE A 1 119 ? 5.054 0.159 22.284 1.00 37.23 119 ILE A N 1
ATOM 978 C CA . ILE A 1 119 ? 5.022 0.548 20.928 1.00 44.81 119 ILE A CA 1
ATOM 979 C C . ILE A 1 119 ? 3.655 0.419 20.302 1.00 39.60 119 ILE A C 1
ATOM 980 O O . ILE A 1 119 ? 3.202 1.302 19.630 1.00 42.58 119 ILE A O 1
ATOM 985 N N . LEU A 1 120 ? 3.029 -0.721 20.521 1.00 39.53 120 LEU A N 1
ATOM 986 C CA . LEU A 1 120 ? 1.689 -0.987 20.012 1.00 41.65 120 LEU A CA 1
ATOM 987 C C . LEU A 1 120 ? 0.724 0.153 20.348 1.00 44.03 120 LEU A C 1
ATOM 988 O O . LEU A 1 120 ? -0.015 0.619 19.476 1.00 30.50 120 LEU A O 1
ATOM 993 N N . GLU A 1 121 ? 0.740 0.595 21.607 1.00 31.25 121 GLU A N 1
ATOM 994 C CA . GLU A 1 121 ? -0.138 1.678 22.066 1.00 33.92 121 GLU A CA 1
ATOM 995 C C . GLU A 1 121 ? 0.121 2.991 21.318 1.00 43.01 121 GLU A C 1
ATOM 996 O O . GLU A 1 121 ? -0.807 3.742 21.004 1.00 27.72 121 GLU A O 1
ATOM 1002 N N . GLU A 1 122 ? 1.393 3.269 21.059 1.00 37.31 122 GLU A N 1
ATOM 1003 C CA . GLU A 1 122 ? 1.808 4.419 20.257 1.00 27.22 122 GLU A CA 1
ATOM 1004 C C . GLU A 1 122 ? 1.166 4.420 18.872 1.00 28.85 122 GLU A C 1
ATOM 1005 O O . GLU A 1 122 ? 0.546 5.398 18.453 1.00 27.10 122 GLU A O 1
ATOM 1011 N N . VAL A 1 123 ? 1.351 3.306 18.170 1.00 26.41 123 VAL A N 1
ATOM 1012 C CA . VAL A 1 123 ? 0.842 3.107 16.823 1.00 31.78 123 VAL A CA 1
ATOM 1013 C C . VAL A 1 123 ? -0.674 3.251 16.796 1.00 25.15 123 VAL A C 1
ATOM 1014 O O . VAL A 1 123 ? -1.221 3.940 15.938 1.00 25.30 123 VAL A O 1
ATOM 1018 N N . ILE A 1 124 ? -1.342 2.604 17.749 1.00 26.33 124 ILE A N 1
ATOM 1019 C CA . ILE A 1 124 ? -2.791 2.640 17.833 1.00 26.86 124 ILE A CA 1
ATOM 1020 C C . ILE A 1 124 ? -3.312 4.059 18.072 1.00 25.74 124 ILE A C 1
ATOM 1021 O O . ILE A 1 124 ? -4.276 4.479 17.431 1.00 25.55 124 ILE A O 1
ATOM 1026 N N . LEU A 1 125 ? -2.679 4.797 18.982 1.00 25.54 125 LEU A N 1
ATOM 1027 C CA . LEU A 1 125 ? -3.142 6.151 19.278 1.00 25.29 125 LEU A CA 1
ATOM 1028 C C . LEU A 1 125 ? -2.918 7.030 18.059 1.00 23.39 125 LEU A C 1
ATOM 1029 O O . LEU A 1 125 ? -3.723 7.899 17.756 1.00 23.08 125 LEU A O 1
ATOM 1034 N N . ASN A 1 126 ? -1.817 6.794 17.352 1.00 22.52 126 ASN A N 1
ATOM 1035 C CA . ASN A 1 126 ? -1.531 7.577 16.157 1.00 28.64 126 ASN A CA 1
ATOM 1036 C C . ASN A 1 126 ? -2.606 7.344 15.091 1.00 26.34 126 ASN A C 1
ATOM 1037 O O . ASN A 1 126 ? -3.158 8.290 14.531 1.00 22.99 126 ASN A O 1
ATOM 1042 N N . LYS A 1 127 ? -2.917 6.078 14.839 1.00 21.52 127 LYS A N 1
ATOM 1043 C CA . LYS A 1 127 ? -3.940 5.734 13.858 1.00 26.24 127 LYS A CA 1
ATOM 1044 C C . LYS A 1 127 ? -5.320 6.265 14.274 1.00 36.34 127 LYS A C 1
ATOM 1045 O O . LYS A 1 127 ? -6.115 6.684 13.424 1.00 23.35 127 LYS A O 1
ATOM 1059 N N . LEU A 1 129 ? -5.984 8.947 16.098 1.00 22.50 129 LEU A N 1
ATOM 1060 C CA . LEU A 1 129 ? -6.002 10.385 15.947 1.00 21.81 129 LEU A CA 1
ATOM 1061 C C . LEU A 1 129 ? -6.244 10.743 14.483 1.00 20.72 129 LEU A C 1
ATOM 1062 O O . LEU A 1 129 ? -7.075 11.594 14.191 1.00 26.00 129 LEU A O 1
ATOM 1067 N N . LEU A 1 130 ? -5.544 10.079 13.569 1.00 22.98 130 LEU A N 1
ATOM 1068 C CA . LEU A 1 130 ? -5.740 10.375 12.150 1.00 28.33 130 LEU A CA 1
ATOM 1069 C C . LEU A 1 130 ? -7.149 9.992 11.709 1.00 19.55 130 LEU A C 1
ATOM 1070 O O . LEU A 1 130 ? -7.781 10.721 10.946 1.00 27.72 130 LEU A O 1
ATOM 1075 N N . SER A 1 131 ? -7.643 8.861 12.214 1.00 20.97 131 SER A N 1
ATOM 1076 C CA . SER A 1 131 ? -8.944 8.337 11.792 1.00 23.19 131 SER A CA 1
ATOM 1077 C C . SER A 1 131 ? -10.119 9.229 12.215 1.00 25.63 131 SER A C 1
ATOM 1078 O O . SER A 1 131 ? -11.095 9.369 11.468 1.00 26.76 131 SER A O 1
ATOM 1081 N N . ILE A 1 132 ? -10.041 9.831 13.401 1.00 20.85 132 ILE A N 1
ATOM 1082 C CA . ILE A 1 132 ? -11.161 10.663 13.847 1.00 17.70 132 ILE A CA 1
ATOM 1083 C C . ILE A 1 132 ? -11.062 12.071 13.263 1.00 21.69 132 ILE A C 1
ATOM 1084 O O . ILE A 1 132 ? -12.045 12.810 13.281 1.00 23.09 132 ILE A O 1
ATOM 1089 N N . LEU A 1 133 ? -9.902 12.422 12.707 1.00 19.67 133 LEU A N 1
ATOM 1090 C CA . LEU A 1 133 ? -9.716 13.754 12.154 1.00 19.54 133 LEU A CA 1
ATOM 1091 C C . LEU A 1 133 ? -9.923 13.822 10.642 1.00 23.02 133 LEU A C 1
ATOM 1092 O O . LEU A 1 133 ? -10.546 14.766 10.158 1.00 21.21 133 LEU A O 1
ATOM 1097 N N . LEU A 1 134 ? -9.407 12.846 9.899 1.00 21.19 134 LEU A N 1
ATOM 1098 C CA . LEU A 1 134 ? -9.544 12.860 8.440 1.00 20.39 134 LEU A CA 1
ATOM 1099 C C . LEU A 1 134 ? -11.004 12.805 7.982 1.00 21.93 134 LEU A C 1
ATOM 1100 O O . LEU A 1 134 ? -11.779 11.956 8.427 1.00 27.95 134 LEU A O 1
ATOM 1105 N N . GLY A 1 135 ? -11.371 13.706 7.074 1.00 23.77 135 GLY A N 1
ATOM 1106 C CA . GLY A 1 135 ? -12.746 13.816 6.632 1.00 25.95 135 GLY A CA 1
ATOM 1107 C C . GLY A 1 135 ? -13.505 14.815 7.475 1.00 29.62 135 GLY A C 1
ATOM 1108 O O . GLY A 1 135 ? -14.585 15.272 7.096 1.00 36.95 135 GLY A O 1
ATOM 1109 N N . ASN A 1 136 ? -12.935 15.157 8.624 1.00 29.20 136 ASN A N 1
ATOM 1110 C CA . ASN A 1 136 ? -13.595 16.061 9.555 1.00 23.10 136 ASN A CA 1
ATOM 1111 C C . ASN A 1 136 ? -12.863 17.381 9.747 1.00 37.66 136 ASN A C 1
ATOM 1112 O O . ASN A 1 136 ? -13.090 18.065 10.746 1.00 20.07 136 ASN A O 1
ATOM 1117 N N . GLU A 1 137 ? -11.995 17.734 8.800 1.00 22.09 137 GLU A N 1
ATOM 1118 C CA . GLU A 1 137 ? -11.150 18.915 8.951 1.00 22.86 137 GLU A CA 1
ATOM 1119 C C . GLU A 1 137 ? -11.961 20.210 8.951 1.00 22.52 137 GLU A C 1
ATOM 1120 O O . GLU A 1 137 ? -11.518 21.214 9.497 1.00 22.46 137 GLU A O 1
ATOM 1126 N N . GLU A 1 138 ? -13.153 20.205 8.361 1.00 24.19 138 GLU A N 1
ATOM 1127 C CA . GLU A 1 138 ? -13.933 21.425 8.414 1.00 26.09 138 GLU A CA 1
ATOM 1128 C C . GLU A 1 138 ? -14.376 21.728 9.852 1.00 30.00 138 GLU A C 1
ATOM 1129 O O . GLU A 1 138 ? -14.675 22.877 10.173 1.00 33.65 138 GLU A O 1
ATOM 1135 N N . ASN A 1 139 ? -14.383 20.715 10.722 1.00 24.23 139 ASN A N 1
ATOM 1136 C CA . ASN A 1 139 ? -14.668 20.947 12.147 1.00 36.44 139 ASN A CA 1
ATOM 1137 C C . ASN A 1 139 ? -13.624 21.832 12.835 1.00 41.23 139 ASN A C 1
ATOM 1138 O O . ASN A 1 139 ? -13.864 22.379 13.911 1.00 28.59 139 ASN A O 1
ATOM 1143 N N . LEU A 1 140 ? -12.459 21.963 12.219 1.00 22.52 140 LEU A N 1
ATOM 1144 C CA . LEU A 1 140 ? -11.367 22.737 12.796 1.00 20.05 140 LEU A CA 1
ATOM 1145 C C . LEU A 1 140 ? -11.466 24.231 12.455 1.00 29.15 140 LEU A C 1
ATOM 1146 O O . LEU A 1 140 ? -10.708 25.050 12.972 1.00 22.76 140 LEU A O 1
ATOM 1151 N N . LEU A 1 141 ? -12.401 24.587 11.580 1.00 23.94 141 LEU A N 1
ATOM 1152 C CA . LEU A 1 141 ? -12.441 25.940 11.020 1.00 25.05 141 LEU A CA 1
ATOM 1153 C C . LEU A 1 141 ? -12.667 27.084 12.004 1.00 34.44 141 LEU A C 1
ATOM 1154 O O . LEU A 1 141 ? -12.113 28.171 11.832 1.00 52.14 141 LEU A O 1
ATOM 1159 N N . GLN A 1 142 ? -13.481 26.877 13.024 1.00 32.57 142 GLN A N 1
ATOM 1160 C CA . GLN A 1 142 ? -13.687 27.980 13.950 1.00 38.63 142 GLN A CA 1
ATOM 1161 C C . GLN A 1 142 ? -13.136 27.610 15.312 1.00 42.70 142 GLN A C 1
ATOM 1162 O O . GLN A 1 142 ? -13.653 28.009 16.356 1.00 41.89 142 GLN A O 1
ATOM 1168 N N . ILE A 1 143 ? -12.050 26.848 15.264 1.00 26.80 143 ILE A N 1
ATOM 1169 C CA . ILE A 1 143 ? -11.315 26.452 16.456 1.00 29.75 143 ILE A CA 1
ATOM 1170 C C . ILE A 1 143 ? -10.198 27.433 16.659 1.00 32.71 143 ILE A C 1
ATOM 1171 O O . ILE A 1 143 ? -9.328 27.609 15.826 1.00 36.23 143 ILE A O 1
ATOM 1176 N N A SER A 1 144 ? -10.210 28.080 17.808 0.50 21.68 144 SER A N 1
ATOM 1177 N N B SER A 1 144 ? -10.331 28.105 17.791 0.50 44.61 144 SER A N 1
ATOM 1178 C CA A SER A 1 144 ? -9.124 28.975 18.150 0.50 22.84 144 SER A CA 1
ATOM 1179 C CA B SER A 1 144 ? -9.237 28.889 18.283 0.50 26.79 144 SER A CA 1
ATOM 1180 C C A SER A 1 144 ? -8.409 28.524 19.408 0.50 24.65 144 SER A C 1
ATOM 1181 C C B SER A 1 144 ? -8.471 28.350 19.478 0.50 29.34 144 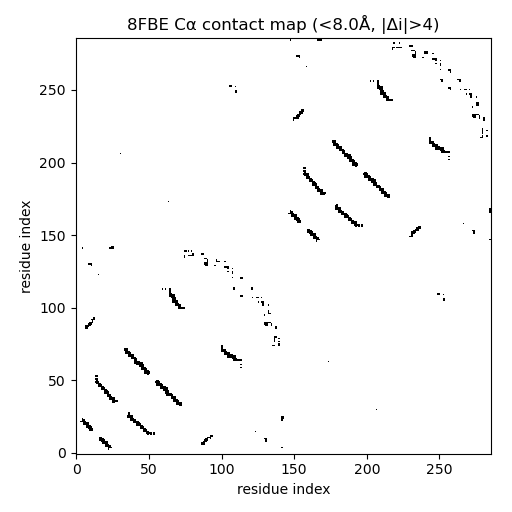SER A C 1
ATOM 1182 O O A SER A 1 144 ? -8.526 27.381 19.816 0.50 19.79 144 SER A O 1
ATOM 1183 O O B SER A 1 144 ? -7.550 29.024 19.848 0.50 22.64 144 SER A O 1
ATOM 1188 N N . SER B 1 1 ? 11.440 45.882 16.721 1.00 47.93 1 SER B N 1
ATOM 1189 C CA . SER B 1 1 ? 10.882 45.705 18.054 1.00 44.11 1 SER B CA 1
ATOM 1190 C C . SER B 1 1 ? 11.224 44.321 18.609 1.00 59.52 1 SER B C 1
ATOM 1191 O O . SER B 1 1 ? 11.270 43.323 17.884 1.00 49.98 1 SER B O 1
ATOM 1194 N N . GLU B 1 2 ? 11.463 44.277 19.910 1.00 38.38 2 GLU B N 1
ATOM 1195 C CA . GLU B 1 2 ? 11.983 43.082 20.564 1.00 34.43 2 GLU B CA 1
ATOM 1196 C C . GLU B 1 2 ? 10.992 41.920 20.554 1.00 31.57 2 GLU B C 1
ATOM 1197 O O . GLU B 1 2 ? 9.786 42.118 20.356 1.00 39.31 2 GLU B O 1
ATOM 1203 N N . LEU B 1 3 ? 11.514 40.714 20.752 1.00 29.04 3 LEU B N 1
ATOM 1204 C CA . LEU B 1 3 ? 10.666 39.552 20.938 1.00 30.55 3 LEU B CA 1
ATOM 1205 C C . LEU B 1 3 ? 10.214 39.533 22.396 1.00 26.72 3 LEU B C 1
ATOM 1206 O O . LEU B 1 3 ? 11.045 39.419 23.304 1.00 29.89 3 LEU B O 1
ATOM 1211 N N . LYS B 1 4 ? 8.909 39.660 22.624 1.00 29.06 4 LYS B N 1
ATOM 1212 C CA . LYS B 1 4 ? 8.398 39.689 23.988 1.00 27.18 4 LYS B CA 1
ATOM 1213 C C . LYS B 1 4 ? 8.514 38.313 24.611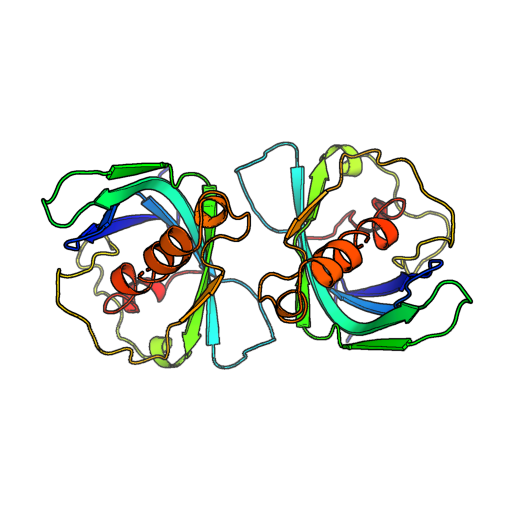 1.00 26.36 4 LYS B C 1
ATOM 1214 O O . LYS B 1 4 ? 8.373 37.282 23.927 1.00 24.06 4 LYS B O 1
ATOM 1220 N N . GLN B 1 5 ? 8.772 38.319 25.915 1.00 24.86 5 GLN B N 1
ATOM 1221 C CA . GLN B 1 5 ? 8.919 37.103 26.722 1.00 21.97 5 GLN B CA 1
ATOM 1222 C C . GLN B 1 5 ? 10.029 36.183 26.191 1.00 20.55 5 GLN B C 1
ATOM 1223 O O . GLN B 1 5 ? 9.973 34.952 26.308 1.00 19.79 5 GLN B O 1
ATOM 1229 N N . ALA B 1 6 ? 11.075 36.802 25.654 1.00 19.72 6 ALA B N 1
ATOM 1230 C CA . ALA B 1 6 ? 12.257 36.064 25.242 1.00 18.13 6 ALA B CA 1
ATOM 1231 C C . ALA B 1 6 ? 13.432 36.467 26.120 1.00 19.77 6 ALA B C 1
ATOM 1232 O O . ALA B 1 6 ? 13.542 37.629 26.531 1.00 25.77 6 ALA B O 1
ATOM 1234 N N . PHE B 1 7 ? 14.306 35.501 26.390 1.00 18.85 7 PHE B N 1
ATOM 1235 C CA . PHE B 1 7 ? 15.411 35.654 27.329 1.00 24.72 7 PHE B CA 1
ATOM 1236 C C . PHE B 1 7 ? 16.644 34.903 26.871 1.00 16.09 7 PHE B C 1
ATOM 1237 O O . PHE B 1 7 ? 16.550 33.895 26.194 1.00 18.08 7 PHE B O 1
ATOM 1245 N N . VAL B 1 8 ? 17.805 35.396 27.278 1.00 18.93 8 VAL B N 1
ATOM 1246 C CA . VAL B 1 8 ? 19.038 34.644 27.133 1.00 21.06 8 VAL B CA 1
ATOM 1247 C C . VAL B 1 8 ? 19.128 33.556 28.216 1.00 19.10 8 VAL B C 1
ATOM 1248 O O . VAL B 1 8 ? 18.696 33.779 29.355 1.00 23.32 8 VAL B O 1
ATOM 1252 N N . PHE B 1 9 ? 19.640 32.373 27.862 1.00 19.58 9 PHE B N 1
ATOM 1253 C CA . PHE B 1 9 ? 19.986 31.377 28.876 1.00 16.38 9 PHE B CA 1
ATOM 1254 C C . PHE B 1 9 ? 21.456 31.000 28.760 1.00 15.47 9 PHE B C 1
ATOM 1255 O O . PHE B 1 9 ? 22.052 31.083 27.685 1.00 19.30 9 PHE B O 1
ATOM 1263 N N . GLU B 1 10 ? 22.042 30.632 29.896 1.00 21.73 10 GLU B N 1
ATOM 1264 C CA . GLU B 1 10 ? 23.438 30.201 29.954 1.00 28.03 10 GLU B CA 1
ATOM 1265 C C . GLU B 1 10 ? 23.551 29.042 30.932 1.00 17.01 10 GLU B C 1
ATOM 1266 O O . GLU B 1 10 ? 23.118 29.162 32.086 1.00 24.79 10 GLU B O 1
ATOM 1272 N N . PHE B 1 11 ? 24.084 27.915 30.461 1.00 30.95 11 PHE B N 1
ATOM 1273 C CA . PHE B 1 11 ? 24.135 26.685 31.250 1.00 37.38 11 PHE B CA 1
ATOM 1274 C C . PHE B 1 11 ? 25.542 26.096 31.164 1.00 31.58 11 PHE B C 1
ATOM 1275 O O . PHE B 1 11 ? 26.076 25.924 30.074 1.00 29.84 11 PHE B O 1
ATOM 1283 N N . ASP B 1 12 ? 26.136 25.794 32.313 1.00 33.88 12 ASP B N 1
ATOM 1284 C CA . ASP B 1 12 ? 27.451 25.179 32.316 1.00 34.31 12 ASP B CA 1
ATOM 1285 C C . ASP B 1 12 ? 27.557 24.167 33.450 1.00 35.54 12 ASP B C 1
ATOM 1286 O O . ASP B 1 12 ? 27.275 24.481 34.604 1.00 38.74 12 ASP B O 1
ATOM 1291 N N . GLU B 1 13 ? 27.954 22.948 33.106 1.00 34.63 13 GLU B N 1
ATOM 1292 C CA . GLU B 1 13 ? 28.205 21.916 34.093 1.00 37.04 13 GLU B CA 1
ATOM 1293 C C . GLU B 1 13 ? 29.416 21.114 33.652 1.00 36.07 13 GLU B C 1
ATOM 1294 O O . GLU B 1 13 ? 30.025 21.415 32.628 1.00 36.44 13 GLU B O 1
ATOM 1300 N N . ASN B 1 14 ? 29.758 20.100 34.431 1.00 37.02 14 ASN B N 1
ATOM 1301 C CA . ASN B 1 14 ? 30.939 19.298 34.148 1.00 38.12 14 ASN B CA 1
ATOM 1302 C C . ASN B 1 14 ? 30.865 18.589 32.796 1.00 38.44 14 ASN B C 1
ATOM 1303 O O . ASN B 1 14 ? 31.823 18.605 32.020 1.00 38.45 14 ASN B O 1
ATOM 1308 N N . LEU B 1 15 ? 29.724 17.967 32.516 1.00 35.81 15 LEU B N 1
ATOM 1309 C CA . LEU B 1 15 ? 29.598 17.109 31.342 1.00 42.51 15 LEU B CA 1
ATOM 1310 C C . LEU B 1 15 ? 28.740 17.712 30.239 1.00 33.38 15 LEU B C 1
ATOM 1311 O O . LEU B 1 15 ? 28.555 17.106 29.184 1.00 34.18 15 LEU B O 1
ATOM 1316 N N . SER B 1 16 ? 28.219 18.908 30.470 1.00 32.13 16 SER B N 1
ATOM 1317 C CA . SER B 1 16 ? 27.448 19.580 29.433 1.00 30.03 16 SER B CA 1
ATOM 1318 C C . SER B 1 16 ? 27.410 21.091 29.617 1.00 38.16 16 SER B C 1
ATOM 1319 O O . SER B 1 16 ? 27.663 21.606 30.701 1.00 33.65 16 SER B O 1
ATOM 1322 N N . SER B 1 17 ? 27.090 21.797 28.540 1.00 27.97 17 SER B N 1
ATOM 1323 C CA . SER B 1 17 ? 26.907 23.239 28.604 1.00 27.65 17 SER B CA 1
ATOM 1324 C C . SER B 1 17 ? 26.054 23.703 27.435 1.00 25.11 17 SER B C 1
ATOM 1325 O O . SER B 1 17 ? 25.921 23.001 26.437 1.00 30.69 17 SER B O 1
ATOM 1328 N N A SER B 1 18 ? 25.480 24.893 27.562 0.60 24.72 18 SER B N 1
ATOM 1329 N N B SER B 1 18 ? 25.477 24.891 27.558 0.40 24.77 18 SER B N 1
ATOM 1330 C CA A SER B 1 18 ? 24.620 25.423 26.510 0.60 23.70 18 SER B CA 1
ATOM 1331 C CA B SER B 1 18 ? 24.659 25.438 26.482 0.40 22.61 18 SER B CA 1
ATOM 1332 C C A SER B 1 18 ? 24.361 26.903 26.719 0.60 22.73 18 SER B C 1
ATOM 1333 C C B SER B 1 18 ? 24.399 26.909 26.710 0.40 22.75 18 SER B C 1
ATOM 1334 O O A SER B 1 18 ? 24.408 27.389 27.842 0.60 25.17 18 SER B O 1
ATOM 1335 O O B SER B 1 18 ? 24.472 27.392 27.834 0.40 25.21 18 SER B O 1
ATOM 1340 N N . SER B 1 19 ? 24.093 27.620 25.634 1.00 25.31 19 SER B N 1
ATOM 1341 C CA . SER B 1 19 ? 23.683 29.013 25.739 1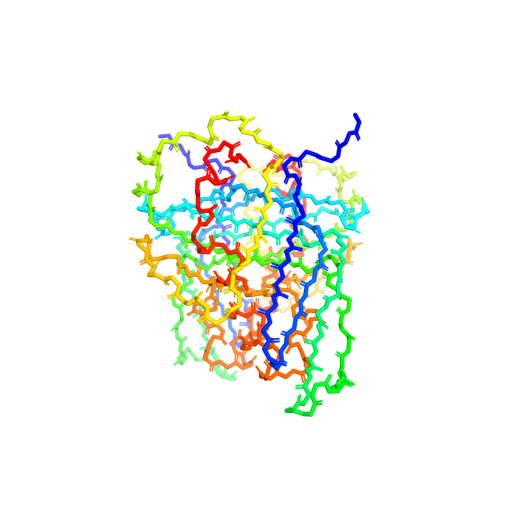.00 21.22 19 SER B CA 1
ATOM 1342 C C . SER B 1 19 ? 22.823 29.331 24.539 1.00 18.72 19 SER B C 1
ATOM 1343 O O . SER B 1 19 ? 22.920 28.665 23.514 1.00 26.29 19 SER B O 1
ATOM 1346 N N . GLY B 1 20 ? 21.979 30.339 24.666 1.00 19.27 20 GLY B N 1
ATOM 1347 C CA . GLY B 1 20 ? 21.184 30.754 23.532 1.00 19.06 20 GLY B CA 1
ATOM 1348 C C . GLY B 1 20 ? 20.075 31.657 24.004 1.00 26.57 20 GLY B C 1
ATOM 1349 O O . GLY B 1 20 ? 20.251 32.410 24.961 1.00 20.08 20 GLY B O 1
ATOM 1350 N N . SER B 1 21 ? 18.931 31.569 23.333 1.00 25.78 21 SER B N 1
ATOM 1351 C CA . SER B 1 21 ? 17.750 32.360 23.672 1.00 23.19 21 SER B CA 1
ATOM 1352 C C . SER B 1 21 ? 16.521 31.482 23.694 1.00 25.95 21 SER B C 1
ATOM 1353 O O . SER B 1 21 ? 16.394 30.587 22.864 1.00 21.39 21 SER B O 1
ATOM 1356 N N . ILE B 1 22 ? 15.619 31.761 24.633 1.00 18.59 22 ILE B N 1
ATOM 1357 C CA . ILE B 1 22 ? 14.377 31.007 24.762 1.00 16.55 22 ILE B CA 1
ATOM 1358 C C . ILE B 1 22 ? 13.192 31.954 24.846 1.00 15.86 22 ILE B C 1
ATOM 1359 O O . ILE B 1 22 ? 13.301 33.073 25.350 1.00 18.13 22 ILE B O 1
ATOM 1364 N N . HIS B 1 23 ? 12.070 31.487 24.313 1.00 15.33 23 HIS B N 1
ATOM 1365 C CA . HIS B 1 23 ? 10.804 32.195 24.417 1.00 15.43 23 HIS B CA 1
ATOM 1366 C C . HIS B 1 23 ? 9.932 31.423 25.399 1.00 16.12 23 HIS B C 1
ATOM 1367 O O . HIS B 1 23 ? 9.852 30.197 25.325 1.00 17.59 23 HIS B O 1
ATOM 1374 N N . LEU B 1 24 ? 9.307 32.134 26.337 1.00 17.37 24 LEU B N 1
ATOM 1375 C CA . LEU B 1 24 ? 8.459 31.471 27.337 1.00 13.88 24 LEU B CA 1
ATOM 1376 C C . LEU B 1 24 ? 6.989 31.881 27.172 1.00 14.63 24 LEU B C 1
ATOM 1377 O O . LEU B 1 24 ? 6.691 33.047 26.978 1.00 18.88 24 LEU B O 1
ATOM 1382 N N A GLU B 1 25 ? 6.088 30.905 27.216 0.62 18.03 25 GLU B N 1
ATOM 1383 N N B GLU B 1 25 ? 6.105 30.888 27.233 0.38 16.89 25 GLU B N 1
ATOM 1384 C CA A GLU B 1 25 ? 4.647 31.173 27.185 0.62 21.85 25 GLU B CA 1
ATOM 1385 C CA B GLU B 1 25 ? 4.656 31.072 27.131 0.38 25.41 25 GLU B CA 1
ATOM 1386 C C A GLU B 1 25 ? 3.965 30.348 28.248 0.62 16.73 25 GLU B C 1
ATOM 1387 C C B GLU B 1 25 ? 3.976 30.329 28.270 0.38 14.69 25 GLU B C 1
ATOM 1388 O O A GLU B 1 25 ? 4.297 29.182 28.441 0.62 15.68 25 GLU B O 1
ATOM 1389 O O B GLU B 1 25 ? 4.335 29.190 28.549 0.38 16.85 25 GLU B O 1
ATOM 1400 N N . LYS B 1 26 ? 2.986 30.946 28.911 1.00 18.47 26 LYS B N 1
ATOM 1401 C CA . LYS B 1 26 ? 2.184 30.192 29.861 1.00 18.92 26 LYS B CA 1
ATOM 1402 C C . LYS B 1 26 ? 1.247 29.293 29.051 1.00 23.61 26 LYS B C 1
ATOM 1403 O O . LYS B 1 26 ? 0.776 29.688 27.980 1.00 22.59 26 LYS B O 1
ATOM 1409 N N . VAL B 1 27 ? 1.012 28.079 29.542 1.00 16.45 27 VAL B N 1
ATOM 1410 C CA . VAL B 1 27 ? 0.108 27.138 28.898 1.00 17.51 27 VAL B CA 1
ATOM 1411 C C . VAL B 1 27 ? -1.122 26.918 29.777 1.00 19.45 27 VAL B C 1
ATOM 1412 O O . VAL B 1 27 ? -0.999 26.469 30.910 1.00 20.32 27 VAL B O 1
ATOM 1416 N N . LYS B 1 28 ? -2.293 27.229 29.239 1.00 23.12 28 LYS B N 1
ATOM 1417 C CA . LYS B 1 28 ? -3.538 27.101 29.985 1.00 25.99 28 LYS B CA 1
ATOM 1418 C C . LYS B 1 28 ? -3.918 25.634 30.127 1.00 33.09 28 LYS B C 1
ATOM 1419 O O . LYS B 1 28 ? -3.845 24.874 29.166 1.00 27.52 28 LYS B O 1
ATOM 1425 N N . GLN B 1 29 ? -4.310 25.236 31.332 1.00 25.67 29 GLN B N 1
ATOM 1426 C CA . GLN B 1 29 ? -4.660 23.845 31.604 1.00 25.68 29 GLN B CA 1
ATOM 1427 C C . GLN B 1 29 ? -5.496 23.798 32.860 1.00 28.97 29 GLN B C 1
ATOM 1428 O O . GLN B 1 29 ? -5.351 24.665 33.708 1.00 27.82 29 GLN B O 1
ATOM 1434 N N . ASN B 1 30 ? -6.358 22.789 32.980 1.00 28.25 30 ASN B N 1
ATOM 1435 C CA . ASN B 1 30 ? -7.173 22.626 34.180 1.00 31.75 30 ASN B CA 1
ATOM 1436 C C . ASN B 1 30 ? -6.973 21.254 34.840 1.00 36.26 30 ASN B C 1
ATOM 1437 O O . ASN B 1 30 ? -7.736 20.854 35.715 1.00 50.31 30 ASN B O 1
ATOM 1442 N N . SER B 1 31 ? -5.926 20.557 34.419 1.00 48.69 31 SER B N 1
ATOM 1443 C CA . SER B 1 31 ? -5.580 19.245 34.953 1.00 43.70 31 SER B CA 1
ATOM 1444 C C . SER B 1 31 ? -4.972 19.323 36.349 1.00 45.71 31 SER B C 1
ATOM 1445 O O . SER B 1 31 ? -5.217 18.465 37.193 1.00 47.54 31 SER B O 1
ATOM 1448 N N . SER B 1 32 ? -4.167 20.357 36.580 1.00 27.11 32 SER B N 1
ATOM 1449 C CA . SER B 1 32 ? -3.418 20.506 37.829 1.00 22.17 32 SER B CA 1
ATOM 1450 C C . SER B 1 32 ? -3.534 21.929 38.363 1.00 20.56 32 SER B C 1
ATOM 1451 O O . SER B 1 32 ? -2.692 22.769 38.059 1.00 20.10 32 SER B O 1
ATOM 1454 N N . PRO B 1 33 ? -4.584 22.204 39.142 1.00 24.56 33 PRO B N 1
ATOM 1455 C CA . PRO B 1 33 ? -4.916 23.569 39.583 1.00 29.14 33 PRO B CA 1
ATOM 1456 C C . PRO B 1 33 ? -3.820 24.266 40.383 1.00 31.68 33 PRO B C 1
ATOM 1457 O O . PRO B 1 33 ? -3.745 25.488 40.366 1.00 19.72 33 PRO B O 1
ATOM 1461 N N . ASN B 1 34 ? -2.981 23.510 41.076 1.00 22.28 34 ASN B N 1
ATOM 1462 C CA . ASN B 1 34 ? -1.951 24.129 41.896 1.00 21.27 34 ASN B CA 1
ATOM 1463 C C . ASN B 1 34 ? -0.666 24.395 41.132 1.00 20.74 34 ASN B C 1
ATOM 1464 O O . ASN B 1 34 ? 0.296 24.886 41.702 1.00 19.82 34 ASN B O 1
ATOM 1469 N N . TYR B 1 35 ? -0.654 24.089 39.837 1.00 17.26 35 TYR B N 1
ATOM 1470 C CA . TYR B 1 35 ? 0.542 24.283 39.015 1.00 15.49 35 TYR B CA 1
ATOM 1471 C C . TYR B 1 35 ? 0.321 25.235 37.868 1.00 16.89 35 TYR B C 1
ATOM 1472 O O . TYR B 1 35 ? -0.780 25.315 37.342 1.00 19.21 35 TYR B O 1
ATOM 1481 N N . ASP B 1 36 ? 1.368 25.979 37.502 1.00 16.85 36 ASP B N 1
ATOM 1482 C CA . ASP B 1 36 ? 1.383 26.711 36.236 1.00 19.57 36 ASP B CA 1
ATOM 1483 C C . ASP B 1 36 ? 2.252 25.929 35.256 1.00 19.60 36 ASP B C 1
ATOM 1484 O O . ASP B 1 36 ? 3.346 25.496 35.611 1.00 17.67 36 ASP B O 1
ATOM 1489 N N . TYR B 1 37 ? 1.762 25.756 34.035 1.00 15.40 37 TYR B N 1
ATOM 1490 C CA . TYR B 1 37 ? 2.568 25.163 32.966 1.00 14.75 37 TYR B CA 1
ATOM 1491 C C . TYR B 1 37 ? 3.210 26.239 32.101 1.00 14.34 37 TYR B C 1
ATOM 1492 O O . TYR B 1 37 ? 2.580 27.246 31.777 1.00 12.78 37 TYR B O 1
ATOM 1501 N N . PHE B 1 38 ? 4.456 25.995 31.688 1.00 13.46 38 PHE B N 1
ATOM 1502 C CA . PHE B 1 38 ? 5.143 26.895 30.761 1.00 14.99 38 PHE B CA 1
ATOM 1503 C C . PHE B 1 38 ? 5.726 26.149 29.585 1.00 14.99 38 PHE B C 1
ATOM 1504 O O . PHE B 1 38 ? 6.285 25.058 29.729 1.00 16.32 38 PHE B O 1
ATOM 1512 N N . LYS B 1 39 ? 5.586 26.746 28.413 1.00 12.89 39 LYS B N 1
ATOM 1513 C CA . LYS B 1 39 ? 6.198 26.222 27.207 1.00 13.74 39 LYS B CA 1
ATOM 1514 C C . LYS B 1 39 ? 7.487 26.991 26.965 1.00 19.19 39 LYS B C 1
ATOM 1515 O O . LYS B 1 39 ? 7.484 28.210 26.994 1.00 17.12 39 LYS B O 1
ATOM 1521 N N . ILE B 1 40 ? 8.588 26.279 26.736 1.00 12.78 40 ILE B N 1
ATOM 1522 C CA . ILE B 1 40 ? 9.872 26.895 26.439 1.00 11.50 40 ILE B CA 1
ATOM 1523 C C . ILE B 1 40 ? 10.251 26.573 24.998 1.00 13.34 40 ILE B C 1
ATOM 1524 O O . ILE B 1 40 ? 10.404 25.403 24.649 1.00 16.98 40 ILE B O 1
ATOM 1529 N N . THR B 1 41 ? 10.381 27.596 24.154 1.00 13.15 41 THR B N 1
ATOM 1530 C CA . THR B 1 41 ? 10.783 27.354 22.767 1.00 12.69 41 THR B CA 1
ATOM 1531 C C . THR B 1 41 ? 12.196 27.868 22.595 1.00 17.83 41 THR B C 1
ATOM 1532 O O . THR B 1 41 ? 12.479 29.027 22.882 1.00 15.23 41 THR B O 1
ATOM 1536 N N . PHE B 1 42 ? 13.088 27.004 22.139 1.00 16.24 42 PHE B N 1
ATOM 1537 C CA . PHE B 1 42 ? 14.456 27.437 21.901 1.00 17.60 42 PHE B CA 1
ATOM 1538 C C . PHE B 1 42 ? 14.544 28.181 20.585 1.00 17.76 42 PHE B C 1
ATOM 1539 O O . PHE B 1 42 ? 14.261 27.633 19.525 1.00 20.54 42 PHE B O 1
ATOM 1547 N N . ILE B 1 43 ? 14.926 29.453 20.676 1.00 18.57 43 ILE B N 1
ATOM 1548 C CA . ILE B 1 43 ? 15.003 30.315 19.507 1.00 21.12 43 ILE B CA 1
ATOM 1549 C C . ILE B 1 43 ? 16.339 30.103 18.808 1.00 19.25 43 ILE B C 1
ATOM 1550 O O . ILE B 1 43 ? 16.437 30.123 17.583 1.00 22.57 43 ILE B O 1
ATOM 1555 N N A ASP B 1 44 ? 17.367 29.883 19.622 0.59 16.56 44 ASP B N 1
ATOM 1556 N N B ASP B 1 44 ? 17.386 29.945 19.611 0.41 16.66 44 ASP B N 1
ATOM 1557 C CA A ASP B 1 44 ? 18.737 29.794 19.155 0.59 17.24 44 ASP B CA 1
ATOM 1558 C CA B ASP B 1 44 ? 18.712 29.664 19.089 0.41 17.13 44 ASP B CA 1
ATOM 1559 C C A ASP B 1 44 ? 19.589 29.162 20.254 0.59 16.25 44 ASP B C 1
ATOM 1560 C C B ASP B 1 44 ? 19.568 29.136 20.226 0.41 16.22 44 ASP B C 1
ATOM 1561 O O A ASP B 1 44 ? 19.298 29.327 21.445 0.59 16.50 44 ASP B O 1
ATOM 1562 O O B ASP B 1 44 ? 19.278 29.367 21.405 0.41 18.11 44 ASP B O 1
ATOM 1571 N N . GLY B 1 45 ? 20.616 28.413 19.869 1.00 19.56 45 GLY B N 1
ATOM 1572 C CA . GLY B 1 45 ? 21.521 27.874 20.857 1.00 23.48 45 GLY B CA 1
ATOM 1573 C C . GLY B 1 45 ? 21.947 26.458 20.572 1.00 18.44 45 GLY B C 1
ATOM 1574 O O . GLY B 1 45 ? 21.269 25.712 19.869 1.00 20.68 45 GLY B O 1
ATOM 1575 N N . TYR B 1 46 ? 23.099 26.103 21.122 1.00 27.44 46 TYR B N 1
ATOM 1576 C CA . TYR B 1 46 ? 23.628 24.759 20.984 1.00 24.26 46 TYR B CA 1
ATOM 1577 C C . TYR B 1 46 ? 23.760 24.140 22.357 1.00 28.38 46 TYR B C 1
ATOM 1578 O O . TYR B 1 46 ? 24.011 24.842 23.332 1.00 27.56 46 TYR B O 1
ATOM 1587 N N . LEU B 1 47 ? 23.608 22.821 22.416 1.00 28.37 47 LEU B N 1
ATOM 1588 C CA . LEU B 1 47 ? 23.926 22.047 23.607 1.00 28.39 47 LEU B CA 1
ATOM 1589 C C . LEU B 1 47 ? 25.229 21.308 23.364 1.00 27.46 47 LEU B C 1
ATOM 1590 O O . LEU B 1 47 ? 25.395 20.658 22.334 1.00 25.00 47 LEU B O 1
ATOM 1595 N N . TYR B 1 48 ? 26.167 21.444 24.294 1.00 25.04 48 TYR B N 1
ATOM 1596 C CA . TYR B 1 48 ? 27.472 20.800 24.170 1.00 25.28 48 TYR B CA 1
ATOM 1597 C C . TYR B 1 48 ? 27.610 19.669 25.174 1.00 27.10 48 TYR B C 1
ATOM 1598 O O . TYR B 1 48 ? 27.248 19.811 26.341 1.00 28.91 48 TYR B O 1
ATOM 1607 N N . ILE B 1 49 ? 28.124 18.538 24.709 1.00 30.02 49 ILE B N 1
ATOM 1608 C CA . ILE B 1 49 ? 28.420 17.416 25.586 1.00 32.50 49 ILE B CA 1
ATOM 1609 C C . ILE B 1 49 ? 29.927 17.354 25.799 1.00 28.43 49 ILE B C 1
ATOM 1610 O O . ILE B 1 49 ? 30.680 17.418 24.846 1.00 28.45 49 ILE B O 1
ATOM 1615 N N . LYS B 1 50 ? 30.356 17.268 27.051 1.00 29.15 50 LYS B N 1
ATOM 1616 C CA . LYS B 1 50 ? 31.777 17.178 27.368 1.00 29.82 50 LYS B CA 1
ATOM 1617 C C . LYS B 1 50 ? 32.116 15.834 27.996 1.00 46.17 50 LYS B C 1
ATOM 1618 O O . LYS B 1 50 ? 31.238 15.162 28.542 1.00 32.53 50 LYS B O 1
ATOM 1624 N N . ASN B 1 51 ? 33.383 15.428 27.904 1.00 32.47 51 ASN B N 1
ATOM 1625 C CA . ASN B 1 51 ? 33.820 14.245 28.643 1.00 39.36 51 ASN B CA 1
ATOM 1626 C C . ASN B 1 51 ? 34.299 14.643 30.035 1.00 35.13 51 ASN B C 1
ATOM 1627 O O . ASN B 1 51 ? 34.224 15.816 30.410 1.00 34.44 51 ASN B O 1
ATOM 1632 N N . LYS B 1 52 ? 34.767 13.652 30.791 1.00 37.20 52 LYS B N 1
ATOM 1633 C CA . LYS B 1 52 ? 35.277 13.842 32.146 1.00 48.65 52 LYS B CA 1
ATOM 1634 C C . LYS B 1 52 ? 36.315 14.952 32.244 1.00 51.62 52 LYS B C 1
ATOM 1635 O O . LYS B 1 52 ? 36.347 15.709 33.215 1.00 47.22 52 LYS B O 1
ATOM 1641 N N . SER B 1 53 ? 37.173 15.026 31.234 1.00 37.77 53 SER B N 1
ATOM 1642 C CA . SER B 1 53 ? 38.325 15.915 31.266 1.00 42.49 53 SER B CA 1
ATOM 1643 C C . SER B 1 53 ? 37.956 17.366 30.987 1.00 37.32 53 SER B C 1
ATOM 1644 O O . SER B 1 53 ? 38.765 18.269 31.180 1.00 46.39 53 SER B O 1
ATOM 1647 N N . GLY B 1 54 ? 36.721 17.597 30.546 1.00 40.16 54 GLY B N 1
ATOM 1648 C CA . GLY B 1 54 ? 36.287 18.940 30.217 1.00 36.96 54 GLY B CA 1
ATOM 1649 C C . GLY B 1 54 ? 36.392 19.237 28.730 1.00 47.58 54 GLY B C 1
ATOM 1650 O O . GLY B 1 54 ? 36.332 20.390 28.306 1.00 33.81 54 GLY B O 1
ATOM 1651 N N . VAL B 1 55 ? 36.542 18.183 27.936 1.00 33.81 55 VAL B N 1
ATOM 1652 C CA . VAL B 1 55 ? 36.693 18.318 26.487 1.00 33.93 55 VAL B CA 1
ATOM 1653 C C . VAL B 1 55 ? 35.345 18.190 25.764 1.00 32.13 55 VAL B C 1
ATOM 1654 O O . VAL B 1 55 ? 34.617 17.224 25.972 1.00 31.65 55 VAL B O 1
ATOM 1658 N N . ILE B 1 56 ? 35.017 19.155 24.910 1.00 31.66 56 ILE B N 1
ATOM 1659 C CA . ILE B 1 56 ? 33.784 19.058 24.141 1.00 30.29 56 ILE B CA 1
ATOM 1660 C C . ILE B 1 56 ? 33.897 17.933 23.128 1.00 31.39 56 ILE B C 1
ATOM 1661 O O . ILE B 1 56 ? 34.861 17.870 22.389 1.00 33.35 56 ILE B O 1
ATOM 1666 N N . LEU B 1 57 ? 32.907 17.047 23.076 1.00 40.52 57 LEU B N 1
ATOM 1667 C CA . LEU B 1 57 ? 32.974 15.976 22.093 1.00 41.52 57 LEU B CA 1
ATOM 1668 C C . LEU B 1 57 ? 31.752 15.940 21.193 1.00 32.32 57 LEU B C 1
ATOM 1669 O O . LEU B 1 57 ? 31.754 15.247 20.175 1.00 35.44 57 LEU B O 1
ATOM 1674 N N . ASP B 1 58 ? 30.717 16.696 21.545 1.00 30.32 58 ASP B N 1
ATOM 1675 C CA . ASP B 1 58 ? 29.523 16.720 20.719 1.00 30.16 58 ASP B CA 1
ATOM 1676 C C . ASP B 1 58 ? 28.691 17.974 20.912 1.00 33.36 58 ASP B C 1
ATOM 1677 O O . ASP B 1 58 ? 28.769 18.638 21.944 1.00 30.44 58 ASP B O 1
ATOM 1682 N N . LYS B 1 59 ? 27.852 18.237 19.918 1.00 29.09 59 LYS B N 1
ATOM 1683 C CA . LYS B 1 59 ? 27.142 19.502 19.777 1.00 34.21 59 LYS B CA 1
ATOM 1684 C C . LYS B 1 59 ? 25.750 19.226 19.206 1.00 34.33 59 LYS B C 1
ATOM 1685 O O . LYS B 1 59 ? 25.635 18.500 18.216 1.00 28.82 59 LYS B O 1
ATOM 1691 N N . TYR B 1 60 ? 24.704 19.765 19.841 1.00 26.28 60 TYR B N 1
ATOM 1692 C CA . TYR B 1 60 ? 23.326 19.645 19.349 1.00 26.86 60 TYR B CA 1
ATOM 1693 C C . TYR B 1 60 ? 22.699 21.012 19.123 1.00 27.58 60 TYR B C 1
ATOM 1694 O O . TYR B 1 60 ? 22.710 21.841 20.028 1.00 29.77 60 TYR B O 1
ATOM 1703 N N . ASP B 1 61 ? 22.116 21.238 17.946 1.00 26.55 61 ASP B N 1
ATOM 1704 C CA . ASP B 1 61 ? 21.393 22.482 17.685 1.00 27.10 61 ASP B CA 1
ATOM 1705 C C . ASP B 1 61 ? 20.031 22.413 18.383 1.00 20.16 61 ASP B C 1
ATOM 1706 O O . ASP B 1 61 ? 19.230 21.522 18.105 1.00 23.97 61 ASP B O 1
ATOM 1711 N N . LEU B 1 62 ? 19.787 23.333 19.317 1.00 18.07 62 LEU B N 1
ATOM 1712 C CA . LEU B 1 62 ? 18.537 23.359 20.053 1.00 17.70 62 LEU B CA 1
ATOM 1713 C C . LEU B 1 62 ? 17.434 24.091 19.314 1.00 18.52 62 LEU B C 1
ATOM 1714 O O . LEU B 1 62 ? 16.292 24.083 19.752 1.00 17.52 62 LEU B O 1
ATOM 1719 N N . LYS B 1 63 ? 17.764 24.737 18.202 1.00 17.38 63 LYS B N 1
ATOM 1720 C CA . LYS B 1 63 ? 16.787 25.607 17.544 1.00 18.10 63 LYS B CA 1
ATOM 1721 C C . LYS B 1 63 ? 15.445 24.894 17.299 1.00 22.63 63 LYS B C 1
ATOM 1722 O O . LYS B 1 63 ? 15.407 23.784 16.773 1.00 21.34 63 LYS B O 1
ATOM 1728 N N . ASN B 1 64 ? 14.371 25.539 17.749 1.00 20.46 64 ASN B N 1
ATOM 1729 C CA . ASN B 1 64 ? 12.986 25.085 17.589 1.00 18.19 64 ASN B CA 1
ATOM 1730 C C . ASN B 1 64 ? 12.563 23.919 18.485 1.00 18.80 64 ASN B C 1
ATOM 1731 O O . ASN B 1 64 ? 11.410 23.473 18.399 1.00 22.15 64 ASN B O 1
ATOM 1736 N N . VAL B 1 65 ? 13.453 23.423 19.345 1.00 17.25 65 VAL B N 1
ATOM 1737 C CA . VAL B 1 65 ? 12.997 22.494 20.393 1.00 16.02 65 VAL B CA 1
ATOM 1738 C C . VAL B 1 65 ? 11.952 23.183 21.263 1.00 21.48 65 VAL B C 1
ATOM 1739 O O . VAL B 1 65 ? 12.093 24.356 21.628 1.00 17.24 65 VAL B O 1
ATOM 1743 N N . ILE B 1 66 ? 10.883 22.450 21.560 1.00 17.25 66 ILE B N 1
ATOM 1744 C CA . ILE B 1 66 ? 9.805 22.932 22.407 1.00 16.64 66 ILE B CA 1
ATOM 1745 C C . ILE B 1 66 ? 9.734 22.048 23.649 1.00 16.28 66 ILE B C 1
ATOM 1746 O O . ILE B 1 66 ? 9.575 20.822 23.543 1.00 18.99 66 ILE B O 1
ATOM 1751 N N . SER B 1 67 ? 9.904 22.672 24.813 1.00 14.67 67 SER B N 1
ATOM 1752 C CA . SER B 1 67 ? 9.874 21.980 26.097 1.00 16.54 67 SER B CA 1
ATOM 1753 C C . SER B 1 67 ? 8.680 22.451 26.902 1.00 15.33 67 SER B C 1
ATOM 1754 O O . SER B 1 67 ? 8.247 23.591 26.764 1.00 17.76 67 SER B O 1
ATOM 1757 N N A LEU B 1 68 ? 8.179 21.577 27.766 0.54 14.23 68 LEU B N 1
ATOM 1758 N N B LEU B 1 68 ? 8.128 21.557 27.715 0.46 15.67 68 LEU B N 1
ATOM 1759 C CA A LEU B 1 68 ? 7.034 21.893 28.612 0.54 18.71 68 LEU B CA 1
ATOM 1760 C CA B LEU B 1 68 ? 7.037 21.903 28.626 0.46 18.97 68 LEU B CA 1
ATOM 1761 C C A LEU B 1 68 ? 7.386 21.594 30.065 0.54 16.50 68 LEU B C 1
ATOM 1762 C C B LEU B 1 68 ? 7.457 21.622 30.055 0.46 16.08 68 LEU B C 1
ATOM 1763 O O A LEU B 1 68 ? 7.805 20.482 30.376 0.54 17.10 68 LEU B O 1
ATOM 1764 O O B LEU B 1 68 ? 7.968 20.544 30.346 0.46 17.15 68 LEU B O 1
ATOM 1773 N N . VAL B 1 69 ? 7.230 22.583 30.948 1.00 15.09 69 VAL B N 1
ATOM 1774 C CA . VAL B 1 69 ? 7.539 22.394 32.364 1.00 19.73 69 VAL B CA 1
ATOM 1775 C C . VAL B 1 69 ? 6.385 22.892 33.242 1.00 10.75 69 VAL B C 1
ATOM 1776 O O . VAL B 1 69 ? 5.489 23.577 32.762 1.00 15.30 69 VAL B O 1
ATOM 1780 N N . ALA B 1 70 ? 6.425 22.555 34.525 1.00 17.40 70 ALA B N 1
ATOM 1781 C CA . ALA B 1 70 ? 5.357 22.958 35.446 1.00 20.84 70 ALA B CA 1
ATOM 1782 C C . ALA B 1 70 ? 5.928 23.194 36.837 1.00 19.75 70 ALA B C 1
ATOM 1783 O O . ALA B 1 70 ? 6.876 22.530 37.228 1.00 18.70 70 ALA B O 1
ATOM 1785 N N . LEU B 1 71 ? 5.353 24.128 37.584 1.00 18.47 71 LEU B N 1
ATOM 1786 C CA . LEU B 1 71 ? 5.756 24.328 38.975 1.00 15.39 71 LEU B CA 1
ATOM 1787 C C . LEU B 1 71 ? 4.573 24.821 39.810 1.00 14.80 71 LEU B C 1
ATOM 1788 O O . LEU B 1 71 ? 3.591 25.331 39.261 1.00 16.91 71 LEU B O 1
ATOM 1793 N N . LYS B 1 72 ? 4.657 24.682 41.134 1.00 15.58 72 LYS B N 1
ATOM 1794 C CA . LYS B 1 72 ? 3.544 25.093 41.997 1.00 20.21 72 LYS B CA 1
ATOM 1795 C C . LYS B 1 72 ? 3.319 26.608 41.998 1.00 23.28 72 LYS B C 1
ATOM 1796 O O . LYS B 1 72 ? 4.264 27.391 41.972 1.00 19.20 72 LYS B O 1
ATOM 1802 N N . ARG B 1 73 ? 2.062 27.020 42.082 1.00 20.49 73 ARG B N 1
ATOM 1803 C CA . ARG B 1 73 ? 1.730 28.434 41.951 1.00 20.05 73 ARG B CA 1
ATOM 1804 C C . ARG B 1 73 ? 2.182 29.298 43.124 1.00 22.83 73 ARG B C 1
ATOM 1805 O O . ARG B 1 73 ? 2.008 30.511 43.109 1.00 20.91 73 ARG B O 1
ATOM 1813 N N . ASP B 1 74 ? 2.790 28.683 44.130 1.00 24.52 74 ASP B N 1
ATOM 1814 C CA . ASP B 1 74 ? 3.380 29.452 45.218 1.00 26.32 74 ASP B CA 1
ATOM 1815 C C . ASP B 1 74 ? 4.487 30.395 44.740 1.00 24.87 74 ASP B C 1
ATOM 1816 O O . ASP B 1 74 ? 4.813 31.360 45.448 1.00 29.54 74 ASP B O 1
ATOM 1821 N N . TYR B 1 75 ? 5.064 30.123 43.562 1.00 23.24 75 TYR B N 1
ATOM 1822 C CA . TYR B 1 75 ? 6.119 30.996 43.021 1.00 20.54 75 TYR B CA 1
ATOM 1823 C C . TYR B 1 75 ? 5.558 32.405 42.773 1.00 26.03 75 TYR B C 1
ATOM 1824 O O . TYR B 1 75 ? 6.294 33.398 42.792 1.00 26.30 75 TYR B O 1
ATOM 1833 N N . LEU B 1 76 ? 4.244 32.503 42.587 1.00 24.27 76 LEU B N 1
ATOM 1834 C CA . LEU B 1 76 ? 3.638 33.789 42.259 1.00 28.19 76 LEU B CA 1
AT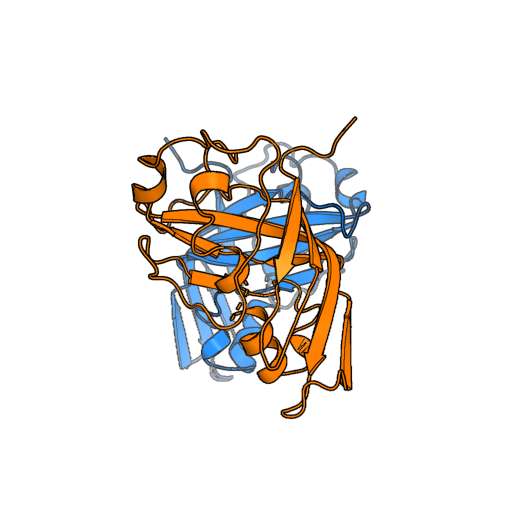OM 1835 C C . LEU B 1 76 ? 3.752 34.788 43.415 1.00 35.81 76 LEU B C 1
ATOM 1836 O O . LEU B 1 76 ? 3.635 35.998 43.211 1.00 34.88 76 LEU B O 1
ATOM 1841 N N . SER B 1 77 ? 4.006 34.279 44.617 1.00 32.30 77 SER B N 1
ATOM 1842 C CA . SER B 1 77 ? 4.160 35.125 45.796 1.00 33.01 77 SER B CA 1
ATOM 1843 C C . SER B 1 77 ? 5.579 35.702 45.967 1.00 40.73 77 SER B C 1
ATOM 1844 O O . SER B 1 77 ? 5.840 36.427 46.933 1.00 48.30 77 SER B O 1
ATOM 1847 N N . LEU B 1 78 ? 6.482 35.373 45.042 1.00 34.64 78 LEU B N 1
ATOM 1848 C CA . LEU B 1 78 ? 7.868 35.862 45.056 1.00 40.02 78 LEU B CA 1
ATOM 1849 C C . LEU B 1 78 ? 7.941 37.375 44.832 1.00 40.31 78 LEU B C 1
ATOM 1850 O O . LEU B 1 78 ? 6.934 37.983 44.462 1.00 56.12 78 LEU B O 1
ATOM 1855 N N . SER B 1 79 ? 9.130 37.960 45.029 1.00 115.09 79 SER B N 1
ATOM 1856 C CA . SER B 1 79 ? 9.364 39.405 44.841 1.00 119.10 79 SER B CA 1
ATOM 1857 C C . SER B 1 79 ? 10.109 39.726 43.537 1.00 120.18 79 SER B C 1
ATOM 1858 O O . SER B 1 79 ? 10.912 38.924 43.062 1.00 115.53 79 SER B O 1
ATOM 1861 N N . LEU B 1 80 ? 9.869 40.915 42.983 1.00 125.15 80 LEU B N 1
ATOM 1862 C CA . LEU B 1 80 ? 10.076 41.129 41.547 1.00 120.58 80 LEU B CA 1
ATOM 1863 C C . LEU B 1 80 ? 11.305 41.928 41.124 1.00 118.62 80 LEU B C 1
ATOM 1864 O O . LEU B 1 80 ? 11.168 43.055 40.642 1.00 121.57 80 LEU B O 1
ATOM 1866 N N . SER B 1 81 ? 12.483 41.339 41.342 1.00 121.89 81 SER B N 1
ATOM 1867 C CA . SER B 1 81 ? 13.720 41.692 40.632 1.00 115.66 81 SER B CA 1
ATOM 1868 C C . SER B 1 81 ? 14.345 43.048 40.972 1.00 116.99 81 SER B C 1
ATOM 1869 O O . SER B 1 81 ? 14.641 43.838 40.072 1.00 120.65 81 SER B O 1
ATOM 1871 N N . ASN B 1 82 ? 14.589 43.321 42.249 1.00 120.08 82 ASN B N 1
ATOM 1872 C CA . ASN B 1 82 ? 15.223 44.587 42.625 1.00 120.99 82 ASN B CA 1
ATOM 1873 C C . ASN B 1 82 ? 16.757 44.510 42.684 1.00 126.98 82 ASN B C 1
ATOM 1874 O O . ASN B 1 82 ? 17.360 44.826 43.709 1.00 127.89 82 ASN B O 1
ATOM 1876 N N . ASN B 1 83 ? 17.389 44.114 41.581 1.00 126.49 83 ASN B N 1
ATOM 1877 C CA . ASN B 1 83 ? 18.830 43.861 41.588 1.00 120.80 83 ASN B CA 1
ATOM 1878 C C . ASN B 1 83 ? 19.408 44.370 40.269 1.00 118.38 83 ASN B C 1
ATOM 1879 O O . ASN B 1 83 ? 20.279 45.244 40.258 1.00 120.64 83 ASN B O 1
ATOM 1881 N N . LYS B 1 84 ? 18.938 43.796 39.166 1.00 118.49 84 LYS B N 1
ATOM 1882 C CA . LYS B 1 84 ? 19.402 44.159 37.832 1.00 109.32 84 LYS B CA 1
ATOM 1883 C C . LYS B 1 84 ? 18.152 44.479 37.023 1.00 116.65 84 LYS B C 1
ATOM 1884 O O . LYS B 1 84 ? 17.072 44.617 37.599 1.00 116.20 84 LYS B O 1
ATOM 1886 N N . GLN B 1 85 ? 18.269 44.593 35.705 1.00 113.53 85 GLN B N 1
ATOM 1887 C CA . GLN B 1 85 ? 17.087 44.926 34.915 1.00 109.83 85 GLN B CA 1
ATOM 1888 C C . GLN B 1 85 ? 16.727 43.863 33.880 1.00 103.61 85 GLN B C 1
ATOM 1889 O O . GLN B 1 85 ? 15.603 43.358 33.873 1.00 107.87 85 GLN B O 1
ATOM 1895 N N . ILE B 1 86 ? 17.664 43.533 33.000 1.00 106.18 86 ILE B N 1
ATOM 1896 C CA . ILE B 1 86 ? 17.416 42.476 32.031 1.00 95.30 86 ILE B CA 1
ATOM 1897 C C . ILE B 1 86 ? 17.610 41.115 32.692 1.00 92.94 86 ILE B C 1
ATOM 1898 O O . ILE B 1 86 ? 18.729 40.721 33.016 1.00 92.84 86 ILE B O 1
ATOM 1903 N N . LYS B 1 87 ? 16.506 40.408 32.899 1.00 33.72 87 LYS B N 1
ATOM 1904 C CA . LYS B 1 87 ? 16.542 39.073 33.497 1.00 30.14 87 LYS B CA 1
ATOM 1905 C C . LYS B 1 87 ? 17.045 37.998 32.525 1.00 31.94 87 LYS B C 1
ATOM 1906 O O . LYS B 1 87 ? 16.735 38.032 31.333 1.00 24.49 87 LYS B O 1
ATOM 1912 N N . LYS B 1 88 ? 17.830 37.053 33.046 1.00 29.03 88 LYS B N 1
ATOM 1913 C CA . LYS B 1 88 ? 18.391 35.947 32.259 1.00 25.72 88 LYS B CA 1
ATOM 1914 C C . LYS B 1 88 ? 18.139 34.611 32.950 1.00 27.48 88 LYS B C 1
ATOM 1915 O O . LYS B 1 88 ? 17.799 34.574 34.135 1.00 30.76 88 LYS B O 1
ATOM 1921 N N . PHE B 1 89 ? 18.313 33.511 32.224 1.00 24.93 89 PHE B N 1
ATOM 1922 C CA . PHE B 1 89 ? 18.228 32.196 32.846 1.00 23.07 89 PHE B CA 1
ATOM 1923 C C . PHE B 1 89 ? 19.605 31.554 32.891 1.00 29.46 89 PHE B C 1
ATOM 1924 O O . PHE B 1 89 ? 20.033 30.894 31.950 1.00 23.68 89 PHE B O 1
ATOM 1932 N N . LYS B 1 90 ? 20.279 31.746 34.008 1.00 25.45 90 LYS B N 1
ATOM 1933 C CA . LYS B 1 90 ? 21.645 31.297 34.173 1.00 25.68 90 LYS B CA 1
ATOM 1934 C C . LYS B 1 90 ? 21.704 30.330 35.342 1.00 25.00 90 LYS B C 1
ATOM 1935 O O . LYS B 1 90 ? 21.061 30.561 36.361 1.00 25.23 90 LYS B O 1
ATOM 1941 N N . ASN B 1 91 ? 22.450 29.243 35.199 1.00 24.30 91 ASN B N 1
ATOM 1942 C CA . ASN B 1 91 ? 22.797 28.448 36.379 1.00 24.61 91 ASN B CA 1
ATOM 1943 C C . ASN B 1 91 ? 24.191 28.836 36.869 1.00 26.20 91 ASN B C 1
ATOM 1944 O O . ASN B 1 91 ? 24.842 29.709 36.291 1.00 47.11 91 ASN B O 1
ATOM 1949 N N . ILE B 1 92 ? 24.642 28.180 37.932 1.00 65.81 92 ILE B N 1
ATOM 1950 C CA . ILE B 1 92 ? 26.029 28.274 38.374 1.00 77.19 92 ILE B CA 1
ATOM 1951 C C . ILE B 1 92 ? 26.640 26.878 38.370 1.00 74.03 92 ILE B C 1
ATOM 1952 O O . ILE B 1 92 ? 26.078 25.957 38.973 1.00 59.77 92 ILE B O 1
ATOM 1957 N N . LYS B 1 93 ? 27.774 26.720 37.688 1.00 70.83 93 LYS B N 1
ATOM 1958 C CA . LYS B 1 93 ? 28.423 25.415 37.589 1.00 62.53 93 LYS B CA 1
ATOM 1959 C C . LYS B 1 93 ? 28.650 24.829 38.976 1.00 68.62 93 LYS B C 1
ATOM 1960 O O . LYS B 1 93 ? 29.105 25.524 39.888 1.00 62.40 93 LYS B O 1
ATOM 1966 N N . ASN B 1 94 ? 28.275 23.559 39.121 1.00 64.39 94 ASN B N 1
ATOM 1967 C CA . ASN B 1 94 ? 28.462 22.785 40.347 1.00 67.53 94 ASN B CA 1
ATOM 1968 C C . ASN B 1 94 ? 27.692 23.314 41.567 1.00 76.75 94 ASN B C 1
ATOM 1969 O O . ASN B 1 94 ? 27.995 22.940 42.703 1.00 77.95 94 ASN B O 1
ATOM 1971 N N . LYS B 1 95 ? 26.702 24.175 41.340 1.00 80.76 95 LYS B N 1
ATOM 1972 C CA . LYS B 1 95 ? 25.812 24.614 42.418 1.00 59.84 95 LYS B CA 1
ATOM 1973 C C . LYS B 1 95 ? 24.391 24.147 42.146 1.00 59.87 95 LYS B C 1
ATOM 1974 O O . LYS B 1 95 ? 23.765 24.570 41.175 1.00 65.28 95 LYS B O 1
ATOM 1980 N N . HIS B 1 96 ? 23.886 23.277 43.012 1.00 67.35 96 HIS B N 1
ATOM 1981 C CA . HIS B 1 96 ? 22.575 22.677 42.810 1.00 74.32 96 HIS B CA 1
ATOM 1982 C C . HIS B 1 96 ? 21.605 23.158 43.880 1.00 74.67 96 HIS B C 1
ATOM 1983 O O . HIS B 1 96 ? 21.687 22.763 45.043 1.00 71.24 96 HIS B O 1
ATOM 1990 N N . LEU B 1 97 ? 20.694 24.032 43.469 1.00 57.04 97 LEU B N 1
ATOM 1991 C CA . LEU B 1 97 ? 19.801 24.717 44.392 1.00 60.95 97 LEU B CA 1
ATOM 1992 C C . LEU B 1 97 ? 18.629 23.845 44.816 1.00 62.35 97 LEU B C 1
ATOM 1993 O O . LEU B 1 97 ? 18.328 22.835 44.181 1.00 58.57 97 LEU B O 1
ATOM 1995 N N . LYS B 1 98 ? 17.974 24.250 45.897 1.00 55.58 98 LYS B N 1
ATOM 1996 C CA . LYS B 1 98 ? 16.711 23.649 46.298 1.00 68.58 98 LYS B CA 1
ATOM 1997 C C . LYS B 1 98 ? 15.645 23.885 45.230 1.00 54.75 98 LYS B C 1
ATOM 1998 O O . LYS B 1 98 ? 15.645 24.908 44.553 1.00 53.82 98 LYS B O 1
ATOM 2000 N N . ASN B 1 99 ? 14.749 22.920 45.087 1.00 41.04 99 ASN B N 1
ATOM 2001 C CA . ASN B 1 99 ? 13.601 23.032 44.197 1.00 31.30 99 ASN B CA 1
ATOM 2002 C C . ASN B 1 99 ? 12.400 23.476 45.017 1.00 37.54 99 ASN B C 1
ATOM 2003 O O . ASN B 1 99 ? 11.614 22.658 45.481 1.00 36.73 99 ASN B O 1
ATOM 2008 N N . LYS B 1 100 ? 12.267 24.776 45.221 1.00 35.86 100 LYS B N 1
ATOM 2009 C CA . LYS B 1 100 ? 11.279 25.267 46.177 1.00 38.84 100 LYS B CA 1
ATOM 2010 C C . LYS B 1 100 ? 9.829 25.042 45.743 1.00 28.89 100 LYS B C 1
ATOM 2011 O O . LYS B 1 100 ? 8.951 24.900 46.593 1.00 27.30 100 LYS B O 1
ATOM 2017 N N . PHE B 1 101 ? 9.573 24.998 44.432 1.00 21.32 101 PHE B N 1
ATOM 2018 C CA . PHE B 1 101 ? 8.208 24.981 43.930 1.00 23.10 101 PHE B CA 1
ATOM 2019 C C . PHE B 1 101 ? 7.836 23.694 43.190 1.00 20.91 101 PHE B C 1
ATOM 2020 O O . PHE B 1 101 ? 6.835 23.660 42.485 1.00 20.61 101 PHE B O 1
ATOM 2028 N N . ASN B 1 102 ? 8.627 22.638 43.397 1.00 21.21 102 ASN B N 1
ATOM 2029 C CA . ASN B 1 102 ? 8.428 21.347 42.731 1.00 20.20 102 ASN B CA 1
ATOM 2030 C C . ASN B 1 102 ? 8.326 21.501 41.225 1.00 23.67 102 ASN B C 1
ATOM 2031 O O . ASN B 1 102 ? 7.431 20.947 40.585 1.00 20.66 102 ASN B O 1
ATOM 2036 N N . LEU B 1 103 ? 9.234 22.298 40.675 1.00 20.17 103 LEU B N 1
ATOM 2037 C CA . LEU B 1 103 ? 9.390 22.407 39.235 1.00 26.19 103 LEU B CA 1
ATOM 2038 C C . LEU B 1 103 ? 9.732 21.036 38.649 1.00 16.76 103 LEU B C 1
ATOM 2039 O O . LEU B 1 103 ? 10.592 20.326 39.184 1.00 19.37 103 LEU B O 1
ATOM 2044 N N . TYR B 1 104 ? 9.066 20.650 37.564 1.00 18.72 104 TYR B N 1
ATOM 2045 C CA . TYR B 1 104 ? 9.424 19.407 36.890 1.00 18.38 104 TYR B CA 1
ATOM 2046 C C . TYR B 1 104 ? 9.166 19.537 35.399 1.00 16.07 104 TYR B C 1
ATOM 2047 O O . TYR B 1 104 ? 8.432 20.422 34.958 1.00 19.94 104 TYR B O 1
ATOM 2056 N N . VAL B 1 105 ? 9.792 18.659 34.631 1.00 19.01 105 VAL B N 1
ATOM 2057 C CA . VAL B 1 105 ? 9.670 18.694 33.184 1.00 18.06 105 VAL B CA 1
ATOM 2058 C C . VAL B 1 105 ? 8.540 17.767 32.728 1.00 19.16 105 VAL B C 1
ATOM 2059 O O . VAL B 1 105 ? 8.534 16.569 33.020 1.00 22.93 105 VAL B O 1
ATOM 2063 N N . ILE B 1 106 ? 7.568 18.339 32.033 1.00 17.69 106 ILE B N 1
ATOM 2064 C CA . ILE B 1 106 ? 6.486 17.543 31.474 1.00 19.18 106 ILE B CA 1
ATOM 2065 C C . ILE B 1 106 ? 6.980 16.781 30.247 1.00 22.86 106 ILE B C 1
ATOM 2066 O O . ILE B 1 106 ? 6.740 15.567 30.095 1.00 23.56 106 ILE B O 1
ATOM 2071 N N . ASN B 1 107 ? 7.698 17.488 29.378 1.00 20.80 107 ASN B N 1
ATOM 2072 C CA . ASN B 1 107 ? 8.301 16.853 28.205 1.00 19.96 107 ASN B CA 1
ATOM 2073 C C . ASN B 1 107 ? 9.452 17.718 27.715 1.00 16.02 107 ASN B C 1
ATOM 2074 O O . ASN B 1 107 ? 9.275 18.915 27.482 1.00 17.02 107 ASN B O 1
ATOM 2079 N N . GLU B 1 108 ? 10.630 17.110 27.558 1.00 17.27 108 GLU B N 1
ATOM 2080 C CA . GLU B 1 108 ? 11.844 17.842 27.180 1.00 17.05 108 GLU B CA 1
ATOM 2081 C C . GLU B 1 108 ? 11.856 18.421 25.762 1.00 17.30 108 GLU B C 1
ATOM 2082 O O . GLU B 1 108 ? 12.558 19.398 25.490 1.00 19.16 108 GLU B O 1
ATOM 2088 N N . ASP B 1 109 ? 11.111 17.795 24.864 1.00 20.28 109 ASP B N 1
ATOM 2089 C CA . ASP B 1 109 ? 11.280 17.990 23.433 1.00 19.92 109 ASP B CA 1
ATOM 2090 C C . ASP B 1 109 ? 10.063 17.368 22.766 1.00 22.45 109 ASP B C 1
ATOM 2091 O O . ASP B 1 109 ? 10.073 16.186 22.407 1.00 24.64 109 ASP B O 1
ATOM 2096 N N . ILE B 1 110 ? 9.000 18.154 22.645 1.00 20.67 110 ILE B N 1
ATOM 2097 C CA . ILE B 1 110 ? 7.702 17.619 22.213 1.00 22.38 110 ILE B CA 1
ATOM 2098 C C . ILE B 1 110 ? 7.729 16.984 20.825 1.00 31.46 110 ILE B C 1
ATOM 2099 O O . ILE B 1 110 ? 7.063 15.968 20.575 1.00 27.89 110 ILE B O 1
ATOM 2104 N N . GLU B 1 111 ? 8.507 17.573 19.920 1.00 29.22 111 GLU B N 1
ATOM 2105 C CA . GLU B 1 111 ? 8.559 17.073 18.549 1.00 33.20 111 GLU B CA 1
ATOM 2106 C C . GLU B 1 111 ? 9.683 16.049 18.384 1.00 40.38 111 GLU B C 1
ATOM 2107 O O . GLU B 1 111 ? 9.876 15.501 17.294 1.00 41.78 111 GLU B O 1
ATOM 2113 N N . LYS B 1 112 ? 10.406 15.792 19.474 1.00 29.41 112 LYS B N 1
ATOM 2114 C CA . LYS B 1 112 ? 11.526 14.838 19.496 1.00 36.14 112 LYS B CA 1
ATOM 2115 C C . LYS B 1 112 ? 12.619 15.182 18.491 1.00 52.67 112 LYS B C 1
ATOM 2116 O O . LYS B 1 112 ? 13.259 14.297 17.910 1.00 39.86 112 LYS B O 1
ATOM 2122 N N . ARG B 1 113 ? 12.832 16.481 18.312 1.00 33.22 113 ARG B N 1
ATOM 2123 C CA . ARG B 1 113 ? 13.858 17.006 17.421 1.00 34.68 113 ARG B CA 1
ATOM 2124 C C . ARG B 1 113 ? 15.254 16.505 17.806 1.00 33.04 113 ARG B C 1
ATOM 2125 O O . ARG B 1 113 ? 16.100 16.281 16.945 1.00 43.63 113 ARG B O 1
ATOM 2133 N N . ILE B 1 114 ? 15.473 16.303 19.099 1.00 34.10 114 ILE B N 1
ATOM 2134 C CA . ILE B 1 114 ? 16.771 15.914 19.639 1.00 38.69 114 ILE B CA 1
ATOM 2135 C C . ILE B 1 114 ? 16.734 14.563 20.364 1.00 44.77 114 ILE B C 1
ATOM 2136 O O . ILE B 1 114 ? 17.630 13.738 20.197 1.00 51.99 114 ILE B O 1
ATOM 2141 N N . THR B 1 115 ? 15.692 14.340 21.165 1.00 41.77 115 THR B N 1
ATOM 2142 C CA . THR B 1 115 ? 15.631 13.166 22.031 1.00 47.94 115 THR B CA 1
ATOM 2143 C C . THR B 1 115 ? 15.366 11.875 21.253 1.00 63.69 115 THR B C 1
ATOM 2144 O O . THR B 1 115 ? 15.348 10.784 21.828 1.00 56.69 115 THR B O 1
ATOM 2148 N N . LYS B 1 116 ? 15.160 12.002 19.947 1.00 53.97 116 LYS B N 1
ATOM 2149 C CA . LYS B 1 116 ? 15.055 10.844 19.070 1.00 65.82 116 LYS B CA 1
ATOM 2150 C C . LYS B 1 116 ? 16.386 10.082 19.046 1.00 76.95 116 LYS B C 1
ATOM 2151 O O . LYS B 1 116 ? 16.438 8.894 18.713 1.00 74.96 116 LYS B O 1
ATOM 2157 N N . ASN B 1 117 ? 17.457 10.779 19.418 1.00 73.25 117 ASN B N 1
ATOM 2158 C CA . ASN B 1 117 ? 18.798 10.203 19.469 1.00 67.99 117 ASN B CA 1
ATOM 2159 C C . ASN B 1 117 ? 19.031 9.231 20.632 1.00 81.63 117 ASN B C 1
ATOM 2160 O O . ASN B 1 117 ? 20.052 8.545 20.669 1.00 79.90 117 ASN B O 1
ATOM 2165 N N . GLY B 1 118 ? 18.098 9.167 21.578 1.00 68.01 118 GLY B N 1
ATOM 2166 C CA . GLY B 1 118 ? 18.201 8.212 22.673 1.00 73.73 118 GLY B CA 1
ATOM 2167 C C . GLY B 1 118 ? 17.709 8.688 24.033 1.00 78.31 118 GLY B C 1
ATOM 2168 O O . GLY B 1 118 ? 17.173 9.799 24.164 1.00 66.54 118 GLY B O 1
ATOM 2169 N N . ILE B 1 119 ? 17.893 7.843 25.047 1.00 70.33 119 ILE B N 1
ATOM 2170 C CA . ILE B 1 119 ? 17.534 8.182 26.417 1.00 58.63 119 ILE B CA 1
ATOM 2171 C C . ILE B 1 119 ? 18.575 9.116 27.019 1.00 55.18 119 ILE B C 1
ATOM 2172 O O . ILE B 1 119 ? 18.253 9.921 27.906 1.00 54.54 119 ILE B O 1
ATOM 2177 N N . LEU B 1 120 ? 19.814 9.021 26.530 1.00 57.86 120 LEU B N 1
ATOM 2178 C CA . LEU B 1 120 ? 20.886 9.873 27.033 1.00 61.58 120 LEU B CA 1
ATOM 2179 C C . LEU B 1 120 ? 20.545 11.340 26.820 1.00 50.82 120 LEU B C 1
ATOM 2180 O O . LEU B 1 120 ? 20.645 12.146 27.741 1.00 50.18 120 LEU B O 1
ATOM 2185 N N . GLU B 1 121 ? 20.148 11.672 25.596 1.00 50.64 121 GLU B N 1
ATOM 2186 C CA . GLU B 1 121 ? 19.804 13.041 25.238 1.00 48.74 121 GLU B CA 1
ATOM 2187 C C . GLU B 1 121 ? 18.592 13.516 26.026 1.00 39.52 121 GLU B C 1
ATOM 2188 O O . GLU B 1 121 ? 18.510 14.678 26.407 1.00 38.27 121 GLU B O 1
ATOM 2194 N N . GLU B 1 122 ? 17.656 12.600 26.264 1.00 41.54 122 GLU B N 1
ATOM 2195 C CA . GLU B 1 122 ? 16.450 12.892 27.026 1.00 48.12 122 GLU B CA 1
ATOM 2196 C C . GLU B 1 122 ? 16.794 13.337 28.442 1.00 48.26 122 GLU B C 1
ATOM 2197 O O . GLU B 1 122 ? 16.251 14.310 28.942 1.00 40.18 122 GLU B O 1
ATOM 2203 N N . VAL B 1 123 ? 17.715 12.621 29.078 1.00 38.68 123 VAL B N 1
ATOM 2204 C CA . VAL B 1 123 ? 18.129 12.932 30.441 1.00 39.10 123 VAL B CA 1
ATOM 2205 C C . VAL B 1 123 ? 19.001 14.186 30.517 1.00 33.96 123 VAL B C 1
ATOM 2206 O O . VAL B 1 123 ? 18.906 14.966 31.465 1.00 31.32 123 VAL B O 1
ATOM 2210 N N . ILE B 1 124 ? 19.851 14.382 29.518 1.00 34.89 124 ILE B N 1
ATOM 2211 C CA . ILE B 1 124 ? 20.679 15.579 29.473 1.00 33.38 124 ILE B CA 1
ATOM 2212 C C . ILE B 1 124 ? 19.818 16.834 29.344 1.00 32.70 124 ILE B C 1
ATOM 2213 O O . ILE B 1 124 ? 20.037 17.820 30.054 1.00 30.23 124 ILE B O 1
ATOM 2218 N N . LEU B 1 125 ? 18.842 16.798 28.443 1.00 33.07 125 LEU B N 1
ATOM 2219 C CA . LEU B 1 125 ? 17.949 17.944 28.269 1.00 29.00 125 LEU B CA 1
ATOM 2220 C C . LEU B 1 125 ? 17.152 18.197 29.537 1.00 26.89 125 LEU B C 1
ATOM 2221 O O . LEU B 1 125 ? 16.982 19.344 29.952 1.00 24.28 125 LEU B O 1
ATOM 2226 N N . ASN B 1 126 ? 16.656 17.126 30.151 1.00 28.71 126 ASN B N 1
ATOM 2227 C CA . ASN B 1 126 ? 15.938 17.263 31.409 1.00 27.69 126 ASN B CA 1
ATOM 2228 C C . ASN B 1 126 ? 16.755 18.011 32.463 1.00 27.37 126 ASN B C 1
ATOM 2229 O O . ASN B 1 126 ? 16.274 18.969 33.045 1.00 26.17 126 ASN B O 1
ATOM 2234 N N . LYS B 1 127 ? 17.989 17.577 32.713 1.00 30.58 127 LYS B N 1
ATOM 2235 C CA . LYS B 1 127 ? 18.807 18.239 33.727 1.00 31.36 127 LYS B CA 1
ATOM 2236 C C . LYS B 1 127 ? 19.128 19.683 33.327 1.00 28.56 127 LYS B C 1
ATOM 2237 O O . LYS B 1 127 ? 19.150 20.580 34.171 1.00 28.30 127 LYS B O 1
ATOM 2251 N N . LEU B 1 129 ? 17.233 21.750 31.552 1.00 20.91 129 LEU B N 1
ATOM 2252 C CA . LEU B 1 129 ? 16.065 22.591 31.780 1.00 19.23 129 LEU B CA 1
ATOM 2253 C C . LEU B 1 129 ? 15.922 22.954 33.263 1.00 18.88 129 LEU B C 1
ATOM 2254 O O . LEU B 1 129 ? 15.685 24.112 33.597 1.00 20.75 129 LEU B O 1
ATOM 2259 N N . LEU B 1 130 ? 16.060 21.973 34.143 1.00 23.06 130 LEU B N 1
ATOM 2260 C CA . LEU B 1 130 ? 15.923 22.235 35.572 1.00 30.41 130 LEU B CA 1
ATOM 2261 C C . LEU B 1 130 ? 16.988 23.215 36.038 1.00 43.91 130 LEU B C 1
ATOM 2262 O O . LEU B 1 130 ? 16.708 24.115 36.831 1.00 27.69 130 LEU B O 1
ATOM 2267 N N . SER B 1 131 ? 18.202 23.064 35.517 1.00 23.66 131 SER B N 1
ATOM 2268 C CA . SER B 1 131 ? 19.304 23.895 35.959 1.00 26.70 131 SER B CA 1
ATOM 2269 C C . SER B 1 131 ? 19.164 25.350 35.550 1.00 30.27 131 SER B C 1
ATOM 2270 O O . SER B 1 131 ? 19.555 26.237 36.311 1.00 27.91 131 SER B O 1
ATOM 2273 N N . ILE B 1 132 ? 18.626 25.614 34.361 1.00 21.77 132 ILE B N 1
ATOM 2274 C CA . ILE B 1 132 ? 18.535 27.016 33.955 1.00 21.24 132 ILE B CA 1
ATOM 2275 C C . ILE B 1 132 ? 17.306 27.683 34.559 1.00 19.23 132 ILE B C 1
ATOM 2276 O O . ILE B 1 132 ? 17.240 28.910 34.613 1.00 23.02 132 ILE B O 1
ATOM 2281 N N . LEU B 1 133 ? 16.363 26.871 35.034 1.00 17.72 133 LEU B N 1
ATOM 2282 C CA . LEU B 1 133 ? 15.120 27.371 35.637 1.00 22.39 133 LEU B CA 1
ATOM 2283 C C . LEU B 1 133 ? 15.199 27.518 37.162 1.00 20.99 133 LEU B C 1
ATOM 2284 O O . LEU B 1 133 ? 14.773 28.530 37.712 1.00 23.00 133 LEU B O 1
ATOM 2289 N N . LEU B 1 134 ? 15.751 26.520 37.840 1.00 24.36 134 LEU B N 1
ATOM 2290 C CA . LEU B 1 134 ? 15.814 26.561 39.304 1.00 25.81 134 LEU B CA 1
ATOM 2291 C C . LEU B 1 134 ? 16.617 27.766 39.798 1.00 29.07 134 LEU B C 1
ATOM 2292 O O . LEU B 1 134 ? 17.739 28.012 39.347 1.00 28.11 134 LEU B O 1
ATOM 2297 N N . GLY B 1 135 ? 16.012 28.521 40.712 1.00 27.35 135 GLY B N 1
ATOM 2298 C CA . GLY B 1 135 ? 16.625 29.715 41.249 1.00 27.60 135 GLY B CA 1
ATOM 2299 C C . GLY B 1 135 ? 16.298 30.943 40.431 1.00 28.48 135 GLY B C 1
ATOM 2300 O O . GLY B 1 135 ? 16.601 32.057 40.843 1.00 29.02 135 GLY B O 1
ATOM 2301 N N . ASN B 1 136 ? 15.673 30.730 39.273 1.00 29.18 136 ASN B N 1
ATOM 2302 C CA . ASN B 1 136 ? 15.317 31.819 38.369 1.00 26.38 136 ASN B CA 1
ATOM 2303 C C . ASN B 1 136 ? 13.810 31.952 38.217 1.00 23.58 136 ASN B C 1
ATOM 2304 O O . ASN B 1 136 ? 13.330 32.594 37.285 1.00 22.88 136 ASN B O 1
ATOM 2309 N N . GLU B 1 137 ? 13.061 31.360 39.144 1.00 21.40 137 GLU B N 1
ATOM 2310 C CA . GLU B 1 137 ? 11.603 31.323 39.027 1.00 17.81 137 GLU B CA 1
ATOM 2311 C C . GLU B 1 137 ? 10.942 32.686 39.059 1.00 20.09 137 GLU B C 1
ATOM 2312 O O . GLU B 1 137 ? 9.828 32.839 38.555 1.00 25.61 137 GLU B O 1
ATOM 2318 N N . GLU B 1 138 ? 11.610 33.680 39.646 1.00 21.59 138 GLU B N 1
ATOM 2319 C CA . GLU B 1 138 ? 11.054 35.034 39.620 1.00 23.54 138 GLU B CA 1
ATOM 2320 C C . GLU B 1 138 ? 10.925 35.562 38.180 1.00 25.91 138 GLU B C 1
ATOM 2321 O O . GLU B 1 138 ? 10.111 36.446 37.920 1.00 24.64 138 GLU B O 1
ATOM 2327 N N . ASN B 1 139 ? 11.702 35.015 37.244 1.00 23.03 139 ASN B N 1
ATOM 2328 C CA . ASN B 1 139 ? 11.580 35.423 35.836 1.00 29.97 139 ASN B CA 1
ATOM 2329 C C . ASN B 1 139 ? 10.218 35.057 35.267 1.00 22.36 139 ASN B C 1
ATOM 2330 O O . ASN B 1 139 ? 9.798 35.607 34.249 1.00 23.15 139 ASN B O 1
ATOM 2335 N N . LEU B 1 140 ? 9.552 34.100 35.901 1.00 20.80 140 LEU B N 1
ATOM 2336 C CA . LEU B 1 140 ? 8.290 33.598 35.373 1.00 24.71 140 LEU B CA 1
ATOM 2337 C C . LEU B 1 140 ? 7.153 34.511 35.775 1.00 19.52 140 LEU B C 1
ATOM 2338 O O . LEU B 1 140 ? 6.049 34.389 35.249 1.00 25.23 140 LEU B O 1
ATOM 2343 N N . LEU B 1 141 ? 7.422 35.431 36.698 1.00 24.57 141 LEU B N 1
ATOM 2344 C CA . LEU B 1 141 ? 6.387 36.356 37.087 1.00 24.02 141 LEU B CA 1
ATOM 2345 C C . LEU B 1 141 ? 6.049 37.218 35.874 1.00 42.32 141 LEU B C 1
ATOM 2346 O O . LEU B 1 141 ? 6.944 37.615 35.088 1.00 38.93 141 LEU B O 1
ATOM 2351 N N . GLN B 1 142 ? 4.753 37.457 35.714 1.00 28.03 142 GLN B N 1
ATOM 2352 C CA . GLN B 1 142 ? 4.190 38.167 34.572 1.00 39.68 142 GLN B CA 1
ATOM 2353 C C . GLN B 1 142 ? 4.599 37.563 33.214 1.00 42.01 142 GLN B C 1
ATOM 2354 O O . GLN B 1 142 ? 4.592 38.261 32.195 1.00 46.79 142 GLN B O 1
ATOM 2360 N N . ILE B 1 143 ? 4.943 36.273 33.191 1.00 35.76 143 ILE B N 1
ATOM 2361 C CA . ILE B 1 143 ? 4.888 35.545 31.937 1.00 38.43 143 ILE B CA 1
ATOM 2362 C C . ILE B 1 143 ? 3.455 35.121 31.748 1.00 29.67 143 ILE B C 1
ATOM 2363 O O . ILE B 1 143 ? 2.841 34.446 32.582 1.00 42.05 143 ILE B O 1
ATOM 2368 N N A SER B 1 144 ? 2.938 35.530 30.600 0.50 31.94 144 SER B N 1
ATOM 2369 N N B SER B 1 144 ? 3.010 35.641 30.610 0.50 57.28 144 SER B N 1
ATOM 2370 C CA A SER B 1 144 ? 1.580 35.223 30.191 0.50 37.08 144 SER B CA 1
ATOM 2371 C CA B SER B 1 144 ? 1.705 35.340 30.056 0.50 51.68 144 SER B CA 1
ATOM 2372 C C A SER B 1 144 ? 1.570 34.160 29.106 0.50 46.70 144 SER B C 1
ATOM 2373 C C B SER B 1 144 ? 1.643 34.285 28.931 0.50 41.59 144 SER B C 1
ATOM 2374 O O A SER B 1 144 ? 2.558 33.996 28.394 0.50 39.28 144 SER B O 1
ATOM 2375 O O B SER B 1 144 ? 0.545 33.851 28.611 0.50 43.77 144 SER B O 1
#

B-factor: mean 35.84, std 18.26, range [10.75, 127.89]

Secondary structure (DSSP, 8-state):
-PPTTEEEEEEE-SSEEEEEEEEEEEE--SS-TTEEEEEEEEEEEEEEEE-TTS-EEEEEE-TT-EEEEEEEGGGGGSPP-TT-S--EEE--TT-----TT--EEEES-TT-TTGGG-HHHHHHHH--HHHHTT-GGGGTT--/-PPTTEEEEEEE-SSEEEEEEEEEEEE--SS-TTEEEEEEEEEEEEEEEE-TTS-EEEEEE-TT-EEEEEEEGGGGGS----S-SS--EE--TT-----TT--EEEES-TT-TTGGG-HHHHHHHH--HHHHTT-GGGGTT--

InterPro domains:
  IPR058823 Orfx1, TULIPs domain [PF26542] (4-144)

Organism: Clostridium botulinum (NCBI:txid1491)